Protein AF-A0A353SX74-F1 (afdb_monomer)

Sequence (228 aa):
MNSQPLSVNHPERWKKLILVLIVLNTLLGAIVAYLQTDASIRSSQANIDSQYYSILASGELIRQSIQGTYDIASYGEVLKNTQESMVFLYTALDEESKGNSAGAELASLQSAIQQARADQAKVLSLFYSDPRYAPKSEDQVPDIQAYFDNQTAIVNSLVSKQNVASDDYHLWSKKSDAYVAILTILAVAFFLLGLGQSLTTKVRLLFAVFGLITMAIGGFWCFLTFIS

pLDDT: mean 93.47, std 9.41, range [50.47, 98.62]

Foldseek 3Di:
DDDDDDPPDPLVVLLVLLVVLLVVLVVLLVVLVVLLVVLVVQLVVLVVQLVVLVVVLVVLVVVCVVVVVVQVVLVVLLVVLQVQLVVLQVQLVVCVVVVNNVRNVVSNVSSVVSNVSSVVSLCVHCCCPPPQFRDPDPPDGTNVVSVVVVSVVVSVVSVVSSVVSVVSSVLSVVLSVLSVVLSVLSVQLSVLSVVLNVDDPVSSVVSPVVSVVSSVVSSVSNVVSVVD

Solvent-accessible surface area (backbone atoms only — not comparable to full-atom values): 11328 Å² total; per-residue (Å²): 142,84,86,77,82,81,77,81,77,64,70,67,60,56,54,52,49,45,52,52,51,48,54,52,50,49,53,50,46,52,52,41,52,51,52,22,51,52,24,41,52,53,14,52,51,22,44,51,50,18,52,51,28,48,50,51,28,50,52,47,52,51,51,49,51,56,50,48,52,52,44,50,50,34,45,48,48,23,53,49,25,44,50,52,14,51,52,25,41,54,48,12,55,52,29,45,74,72,69,38,59,71,58,15,51,54,25,40,52,51,12,52,53,25,40,54,51,15,56,56,31,36,70,74,10,53,51,58,61,36,83,87,20,24,44,93,47,93,93,48,69,52,41,61,64,58,51,52,52,55,57,48,50,57,43,51,54,28,50,52,52,18,49,54,23,44,51,48,16,53,55,24,41,52,46,18,56,51,32,54,53,33,47,52,39,41,49,51,16,49,51,32,34,54,52,22,70,78,47,57,78,76,60,16,51,54,28,38,51,52,15,49,50,39,37,49,52,29,51,52,50,51,54,51,59,71,74,107

Structure (mmCIF, N/CA/C/O backbone):
data_AF-A0A353SX74-F1
#
_entry.id   AF-A0A353SX74-F1
#
loop_
_atom_site.group_PDB
_atom_site.id
_atom_site.type_symbol
_atom_site.label_atom_id
_atom_site.label_alt_id
_atom_site.label_comp_id
_atom_site.label_asym_id
_atom_site.label_entity_id
_atom_site.label_seq_id
_atom_site.pdbx_PDB_ins_code
_atom_site.Cartn_x
_atom_site.Cartn_y
_atom_site.Cartn_z
_atom_site.occupancy
_atom_site.B_iso_or_equiv
_atom_site.auth_seq_id
_atom_site.auth_comp_id
_atom_site.auth_asym_id
_atom_site.auth_atom_id
_atom_site.pdbx_PDB_model_num
ATOM 1 N N . MET A 1 1 ? 53.025 3.729 -71.928 1.00 51.75 1 MET A N 1
ATOM 2 C CA . MET A 1 1 ? 52.710 2.698 -70.916 1.00 51.75 1 MET A CA 1
ATOM 3 C C . MET A 1 1 ? 52.903 3.310 -69.538 1.00 51.75 1 MET A C 1
ATOM 5 O O . MET A 1 1 ? 54.036 3.589 -69.184 1.00 51.75 1 MET A O 1
ATOM 9 N N . ASN A 1 2 ? 51.809 3.618 -68.838 1.00 50.47 2 ASN A N 1
ATOM 10 C CA . ASN A 1 2 ? 51.722 3.661 -67.371 1.00 50.47 2 ASN A CA 1
ATOM 11 C C . ASN A 1 2 ? 50.267 3.956 -66.987 1.00 50.47 2 ASN A C 1
ATOM 13 O O . ASN A 1 2 ? 49.876 5.085 -66.710 1.00 50.47 2 ASN A O 1
ATOM 17 N N . SER A 1 3 ? 49.442 2.916 -67.046 1.00 56.09 3 SER A N 1
ATOM 18 C CA . SER A 1 3 ? 48.099 2.903 -66.478 1.00 56.09 3 SER A CA 1
ATOM 19 C C . SER A 1 3 ? 48.213 2.587 -64.986 1.00 56.09 3 SER A C 1
ATOM 21 O O . SER A 1 3 ? 48.339 1.422 -64.610 1.00 56.09 3 SER A O 1
ATOM 23 N N . GLN A 1 4 ? 48.206 3.614 -64.133 1.00 61.06 4 GLN A N 1
ATOM 24 C CA . GLN A 1 4 ? 47.977 3.410 -62.702 1.00 61.06 4 GLN A CA 1
ATOM 25 C C . GLN A 1 4 ? 46.486 3.117 -62.463 1.00 61.06 4 GLN A C 1
ATOM 27 O O . GLN A 1 4 ? 45.638 3.820 -63.020 1.00 61.06 4 GLN A O 1
ATOM 32 N N . PRO A 1 5 ? 46.138 2.099 -61.658 1.00 56.94 5 PRO A N 1
ATOM 33 C CA . PRO A 1 5 ? 44.750 1.794 -61.353 1.00 56.94 5 PRO A CA 1
ATOM 34 C C . PRO A 1 5 ? 44.174 2.863 -60.420 1.00 56.94 5 PRO A C 1
ATOM 36 O O . PRO A 1 5 ? 44.701 3.120 -59.337 1.00 56.94 5 PRO A O 1
ATOM 39 N N . LEU A 1 6 ? 43.065 3.470 -60.843 1.00 52.50 6 LEU A N 1
ATOM 40 C CA . LEU A 1 6 ? 42.219 4.316 -60.008 1.00 52.50 6 LEU A CA 1
ATOM 41 C C . LEU A 1 6 ? 41.711 3.474 -58.833 1.00 52.50 6 LEU A C 1
ATOM 43 O O . LEU A 1 6 ? 40.808 2.652 -58.990 1.00 52.50 6 LEU A O 1
ATOM 47 N N . SER A 1 7 ? 42.294 3.660 -57.650 1.00 55.72 7 SER A N 1
ATOM 48 C CA . SER A 1 7 ? 41.715 3.131 -56.423 1.00 55.72 7 SER A CA 1
ATOM 49 C C . SER A 1 7 ? 40.378 3.837 -56.206 1.00 55.72 7 SER A C 1
ATOM 51 O O . SER A 1 7 ? 40.303 5.031 -55.911 1.00 55.72 7 SER A O 1
ATOM 53 N N . VAL A 1 8 ? 39.292 3.099 -56.433 1.00 54.97 8 VAL A N 1
ATOM 54 C CA . VAL A 1 8 ? 37.926 3.567 -56.212 1.00 54.97 8 VAL A CA 1
ATOM 55 C C . VAL A 1 8 ? 37.768 3.815 -54.718 1.00 54.97 8 VAL A C 1
ATOM 57 O O . VAL A 1 8 ? 37.515 2.916 -53.921 1.00 54.97 8 VAL A O 1
ATOM 60 N N . ASN A 1 9 ? 37.987 5.062 -54.326 1.00 54.12 9 ASN A N 1
ATOM 61 C CA . ASN A 1 9 ? 37.782 5.527 -52.971 1.00 54.12 9 ASN A CA 1
ATOM 62 C C . ASN A 1 9 ? 36.296 5.312 -52.614 1.00 54.12 9 ASN A C 1
ATOM 64 O O . ASN A 1 9 ? 35.405 5.735 -53.350 1.00 54.12 9 ASN A O 1
ATOM 68 N N . HIS A 1 10 ? 36.016 4.680 -51.466 1.00 57.69 10 HIS A N 1
ATOM 69 C CA . HIS A 1 10 ? 34.662 4.427 -50.940 1.00 57.69 10 HIS A CA 1
ATOM 70 C C . HIS A 1 10 ? 34.153 5.445 -49.873 1.00 57.69 10 HIS A C 1
ATOM 72 O O . HIS A 1 10 ? 33.383 5.044 -48.994 1.00 57.69 10 HIS A O 1
ATOM 78 N N . PRO A 1 11 ? 34.518 6.749 -49.860 1.00 61.56 11 PRO A N 1
ATOM 79 C CA . PRO A 1 11 ? 34.138 7.666 -48.780 1.00 61.56 11 PRO A CA 1
ATOM 80 C C . PRO A 1 11 ? 32.626 7.952 -48.731 1.00 61.56 11 PRO A C 1
ATOM 82 O O . PRO A 1 11 ? 32.108 8.294 -47.669 1.00 61.56 11 PRO A O 1
ATOM 85 N N . GLU A 1 12 ? 31.917 7.760 -49.846 1.00 73.88 12 GLU A N 1
ATOM 86 C CA . GLU A 1 12 ? 30.456 7.877 -49.981 1.00 73.88 12 GLU A CA 1
ATOM 87 C C . GLU A 1 12 ? 29.690 6.840 -49.140 1.00 73.88 12 GLU A C 1
ATOM 89 O O . GLU A 1 12 ? 28.681 7.160 -48.511 1.00 73.88 12 GLU A O 1
ATOM 94 N N . ARG A 1 13 ? 30.176 5.589 -49.090 1.00 79.00 13 ARG A N 1
ATOM 95 C CA . ARG A 1 13 ? 29.483 4.481 -48.404 1.00 79.00 13 ARG A CA 1
ATOM 96 C C . ARG A 1 13 ? 29.437 4.695 -46.891 1.00 79.00 13 ARG A C 1
ATOM 98 O O . ARG A 1 13 ? 28.406 4.465 -46.269 1.00 79.00 13 ARG A O 1
ATOM 105 N N . TRP A 1 14 ? 30.523 5.210 -46.317 1.00 79.12 14 TRP A N 1
ATOM 106 C CA . TRP A 1 14 ? 30.622 5.488 -44.882 1.00 79.12 14 TRP A CA 1
ATOM 107 C C . TRP A 1 14 ? 29.726 6.642 -44.433 1.00 79.12 14 TRP A C 1
ATOM 109 O O . TRP A 1 14 ? 29.126 6.564 -43.365 1.00 79.12 14 TRP A O 1
ATOM 119 N N . LYS A 1 15 ? 29.577 7.689 -45.255 1.00 82.31 15 LYS A N 1
ATOM 120 C CA . LYS A 1 15 ? 28.635 8.782 -44.963 1.00 82.31 15 LYS A CA 1
ATOM 121 C C . LYS A 1 15 ? 27.190 8.286 -44.945 1.00 82.31 15 LYS A C 1
ATOM 123 O O . LYS A 1 15 ? 26.449 8.622 -44.024 1.00 82.31 15 LYS A O 1
ATOM 128 N N . LYS A 1 16 ? 26.818 7.453 -45.928 1.00 87.75 16 LYS A N 1
ATOM 129 C CA . LYS A 1 16 ? 25.492 6.818 -46.004 1.00 87.75 16 LYS A CA 1
ATOM 130 C C . LYS A 1 16 ? 25.229 5.918 -44.797 1.00 87.75 16 LYS A C 1
ATOM 132 O O . LYS A 1 16 ? 24.162 6.018 -44.207 1.00 87.75 16 LYS A O 1
ATOM 137 N N . LEU A 1 17 ? 26.208 5.106 -44.388 1.00 88.56 17 LEU A N 1
ATOM 138 C CA . LEU A 1 17 ? 26.089 4.254 -43.201 1.00 88.56 17 LEU A CA 1
ATOM 139 C C . LEU A 1 17 ? 25.820 5.074 -41.933 1.00 88.56 17 LEU A C 1
ATOM 141 O O . LEU A 1 17 ? 24.872 4.781 -41.216 1.00 88.56 17 LEU A O 1
ATOM 145 N N . ILE A 1 18 ? 26.618 6.113 -41.667 1.00 90.94 18 ILE A N 1
ATOM 146 C CA . ILE A 1 18 ? 26.437 6.952 -40.471 1.00 90.94 18 ILE A CA 1
ATOM 147 C C . ILE A 1 18 ? 25.073 7.648 -40.499 1.00 90.94 18 ILE A C 1
ATOM 149 O O . ILE A 1 18 ? 24.421 7.742 -39.467 1.00 90.94 18 ILE A O 1
ATOM 153 N N . LEU A 1 19 ? 24.609 8.092 -41.671 1.00 92.94 19 LEU A N 1
ATOM 154 C CA . LEU A 1 19 ? 23.278 8.683 -41.815 1.00 92.94 19 LEU A CA 1
ATOM 155 C C . LEU A 1 19 ? 22.170 7.681 -41.456 1.00 92.94 19 LEU A C 1
ATOM 157 O O . LEU A 1 19 ? 21.261 8.029 -40.709 1.00 92.94 19 LEU A O 1
ATOM 161 N N . VAL A 1 20 ? 22.274 6.433 -41.920 1.00 94.44 20 VAL A N 1
ATOM 162 C CA . VAL A 1 20 ? 21.340 5.360 -41.537 1.00 94.44 20 VAL A CA 1
ATOM 163 C C . VAL A 1 20 ? 21.383 5.105 -40.028 1.00 94.44 20 VAL A C 1
ATOM 165 O O . VAL A 1 20 ? 20.330 5.006 -39.406 1.00 94.44 20 VAL A O 1
ATOM 168 N N . LEU A 1 21 ? 22.574 5.056 -39.422 1.00 94.31 21 LEU A N 1
ATOM 169 C CA . LEU A 1 21 ? 22.722 4.871 -37.973 1.00 94.31 21 LEU A CA 1
ATOM 170 C C . LEU A 1 21 ? 22.092 6.011 -37.171 1.00 94.31 21 LEU A C 1
ATOM 172 O O . LEU A 1 21 ? 21.447 5.748 -36.164 1.00 94.31 21 LEU A O 1
ATOM 176 N N . ILE A 1 22 ? 22.223 7.260 -37.627 1.00 96.06 22 ILE A N 1
ATOM 177 C CA . ILE A 1 22 ? 21.560 8.409 -36.998 1.00 96.06 22 ILE A CA 1
ATOM 178 C C . ILE A 1 22 ? 20.041 8.222 -37.047 1.00 96.06 22 ILE A C 1
ATOM 180 O O . ILE A 1 22 ? 19.397 8.322 -36.012 1.00 96.06 22 ILE A O 1
ATOM 184 N N . VAL A 1 23 ? 19.468 7.895 -38.211 1.00 97.44 23 VAL A N 1
ATOM 185 C CA . VAL A 1 23 ? 18.015 7.676 -38.345 1.00 97.44 23 VAL A CA 1
ATOM 186 C C . VAL A 1 23 ? 17.529 6.549 -37.428 1.00 97.44 23 VAL A C 1
ATOM 188 O O . VAL A 1 23 ? 16.517 6.710 -36.746 1.00 97.44 23 VAL A O 1
ATOM 191 N N . LEU A 1 24 ? 18.260 5.433 -37.364 1.00 97.06 24 LEU A N 1
ATOM 192 C CA . LEU A 1 24 ? 17.939 4.324 -36.462 1.00 97.06 24 LEU A CA 1
ATOM 193 C C . LEU A 1 24 ? 18.018 4.740 -34.989 1.00 97.06 24 LEU A C 1
ATOM 195 O O . LEU A 1 24 ? 17.117 4.413 -34.220 1.00 97.06 24 LEU A O 1
ATOM 199 N N . ASN A 1 25 ? 19.045 5.499 -34.604 1.00 97.06 25 ASN A N 1
ATOM 200 C CA . ASN A 1 25 ? 19.187 6.011 -33.244 1.00 97.06 25 ASN A CA 1
ATOM 201 C C . ASN A 1 25 ? 18.053 6.989 -32.883 1.00 97.06 25 ASN A C 1
ATOM 203 O O . ASN A 1 25 ? 17.580 6.973 -31.751 1.00 97.06 25 ASN A O 1
ATOM 207 N N . THR A 1 26 ? 17.556 7.783 -33.841 1.00 98.00 26 THR A N 1
ATOM 208 C CA . THR A 1 26 ? 16.372 8.644 -33.654 1.00 98.00 26 THR A CA 1
ATOM 209 C C . THR A 1 26 ? 15.117 7.841 -33.398 1.00 98.00 26 THR A C 1
ATOM 211 O O . THR A 1 26 ? 14.383 8.147 -32.461 1.00 98.00 26 THR A O 1
ATOM 214 N N . LEU A 1 27 ? 14.876 6.806 -34.201 1.00 98.12 27 LEU A N 1
ATOM 215 C CA . LEU A 1 27 ? 13.726 5.927 -34.011 1.00 98.12 27 LEU A CA 1
ATOM 216 C C . LEU A 1 27 ? 13.793 5.228 -32.653 1.00 98.12 27 LEU A C 1
ATOM 218 O O . LEU A 1 27 ? 12.807 5.221 -31.921 1.00 98.12 27 LEU A O 1
ATOM 222 N N . LEU A 1 28 ? 14.964 4.706 -32.284 1.00 97.31 28 LEU A N 1
ATOM 223 C CA . LEU A 1 28 ? 15.169 4.074 -30.986 1.00 97.31 28 LEU A CA 1
ATOM 224 C C . LEU A 1 28 ? 14.949 5.067 -29.837 1.00 97.31 28 LEU A C 1
ATOM 226 O O . LEU A 1 28 ? 14.228 4.754 -28.896 1.00 97.31 28 LEU A O 1
ATOM 230 N N . GLY A 1 29 ? 15.502 6.278 -29.937 1.00 98.31 29 GLY A N 1
ATOM 231 C CA . GLY A 1 29 ? 15.298 7.340 -28.952 1.00 98.31 29 GLY A CA 1
ATOM 232 C C . GLY A 1 29 ? 13.824 7.712 -28.782 1.00 98.31 29 GLY A C 1
ATOM 233 O O . GLY A 1 29 ? 13.360 7.845 -27.654 1.00 98.31 29 GLY A O 1
ATOM 234 N N . ALA A 1 30 ? 13.066 7.806 -29.877 1.00 98.62 30 ALA A N 1
ATOM 235 C CA . ALA A 1 30 ? 11.627 8.062 -29.827 1.00 98.62 30 ALA A CA 1
ATOM 236 C C . ALA A 1 30 ? 10.854 6.924 -29.135 1.00 98.62 30 ALA A C 1
ATOM 238 O O . ALA A 1 30 ? 9.981 7.191 -28.311 1.00 98.62 30 ALA A O 1
ATOM 239 N N . ILE A 1 31 ? 11.206 5.664 -29.418 1.00 98.31 31 ILE A N 1
ATOM 240 C CA . ILE A 1 31 ? 10.617 4.494 -28.750 1.00 98.31 31 ILE A CA 1
ATOM 241 C C . ILE A 1 31 ? 10.912 4.531 -27.246 1.00 98.31 31 ILE A C 1
ATOM 243 O O . ILE A 1 31 ? 9.998 4.380 -26.439 1.00 98.31 31 ILE A O 1
ATOM 247 N N . VAL A 1 32 ? 12.166 4.774 -26.853 1.00 98.50 32 VAL A N 1
ATOM 248 C CA . VAL A 1 32 ? 12.548 4.833 -25.433 1.00 98.50 32 VAL A CA 1
ATOM 249 C C . VAL A 1 32 ? 11.853 5.996 -24.723 1.00 98.50 32 VAL A C 1
ATOM 251 O O . VAL A 1 32 ? 11.386 5.822 -23.603 1.00 98.50 32 VAL A O 1
ATOM 254 N N . ALA A 1 33 ? 11.724 7.160 -25.365 1.00 98.62 33 ALA A N 1
ATOM 255 C CA . ALA A 1 33 ? 11.014 8.307 -24.797 1.00 98.62 33 ALA A CA 1
ATOM 256 C C . ALA A 1 33 ? 9.522 8.018 -24.574 1.00 98.62 33 ALA A C 1
ATOM 258 O O . ALA A 1 33 ? 8.966 8.387 -23.537 1.00 98.62 33 ALA A O 1
ATOM 259 N N . TYR A 1 34 ? 8.883 7.310 -25.509 1.00 98.50 34 TYR A N 1
ATOM 260 C CA . TYR A 1 34 ? 7.511 6.840 -25.333 1.00 98.50 34 TYR A CA 1
ATOM 261 C C . TYR A 1 34 ? 7.391 5.881 -24.139 1.00 98.50 34 TYR A C 1
ATOM 263 O O . TYR A 1 34 ? 6.546 6.094 -23.272 1.00 98.50 34 TYR A O 1
ATOM 271 N N . LEU A 1 35 ? 8.271 4.876 -24.046 1.00 98.44 35 LEU A N 1
ATOM 272 C CA . LEU A 1 35 ? 8.282 3.921 -22.929 1.00 98.44 35 LEU A CA 1
ATOM 273 C C . LEU A 1 35 ? 8.562 4.598 -21.579 1.00 98.44 35 LEU A C 1
ATOM 275 O O . LEU A 1 35 ? 7.953 4.239 -20.573 1.00 98.44 35 LEU A O 1
ATOM 279 N N . GLN A 1 36 ? 9.450 5.595 -21.556 1.00 98.44 36 GLN A N 1
ATOM 280 C CA . GLN A 1 36 ? 9.725 6.413 -20.376 1.00 98.44 36 GLN A CA 1
ATOM 281 C C . GLN A 1 36 ? 8.476 7.168 -19.923 1.00 98.44 36 GLN A C 1
ATOM 283 O O . GLN A 1 36 ? 8.149 7.151 -18.738 1.00 98.44 36 GLN A O 1
ATOM 288 N N . THR A 1 37 ? 7.765 7.788 -20.865 1.00 98.56 37 THR A N 1
ATOM 289 C CA . THR A 1 37 ? 6.539 8.541 -20.581 1.00 98.56 37 THR A CA 1
ATOM 290 C C . THR A 1 37 ? 5.436 7.620 -20.061 1.00 98.56 37 THR A C 1
ATOM 292 O O . THR A 1 37 ? 4.820 7.931 -19.046 1.00 98.56 37 THR A O 1
ATOM 295 N N . ASP A 1 38 ? 5.216 6.464 -20.695 1.00 98.38 38 ASP A N 1
ATOM 296 C CA . ASP A 1 38 ? 4.226 5.477 -20.236 1.00 98.38 38 ASP A CA 1
ATOM 297 C C . ASP A 1 38 ? 4.548 4.972 -18.819 1.00 98.38 38 ASP A C 1
ATOM 299 O O . ASP A 1 38 ? 3.690 5.011 -17.935 1.00 98.38 38 ASP A O 1
ATOM 303 N N . ALA A 1 39 ? 5.804 4.588 -18.562 1.00 98.25 39 ALA A N 1
ATOM 304 C CA . ALA A 1 39 ? 6.242 4.162 -17.234 1.00 98.25 39 ALA A CA 1
ATOM 305 C C . ALA A 1 39 ? 6.077 5.275 -16.184 1.00 98.25 39 ALA A C 1
ATOM 307 O O . ALA A 1 39 ? 5.643 5.011 -15.064 1.00 98.25 39 ALA A O 1
ATOM 308 N N . SER A 1 40 ? 6.373 6.525 -16.544 1.00 98.38 40 SER A N 1
ATOM 309 C CA . SER A 1 40 ? 6.203 7.678 -15.659 1.00 98.38 40 SER A CA 1
ATOM 310 C C . SER A 1 40 ? 4.731 7.938 -15.321 1.00 98.38 40 SER A C 1
ATOM 312 O O . SER A 1 40 ? 4.408 8.152 -14.153 1.00 98.38 40 SER A O 1
ATOM 314 N N . ILE A 1 41 ? 3.824 7.840 -16.300 1.00 98.50 41 ILE A N 1
ATOM 315 C CA . ILE A 1 41 ? 2.375 7.982 -16.080 1.00 98.50 41 ILE A CA 1
ATOM 316 C C . ILE A 1 41 ? 1.866 6.888 -15.138 1.00 98.50 41 ILE A C 1
ATOM 318 O O . ILE A 1 41 ? 1.166 7.189 -14.172 1.00 98.50 41 ILE A O 1
ATOM 322 N N . ARG A 1 42 ? 2.247 5.627 -15.375 1.00 98.38 42 ARG A N 1
ATOM 323 C CA . ARG A 1 42 ? 1.848 4.497 -14.519 1.00 98.38 42 ARG A CA 1
ATOM 324 C C . ARG A 1 42 ? 2.375 4.641 -13.093 1.00 98.38 42 ARG A C 1
ATOM 326 O O . ARG A 1 42 ? 1.620 4.443 -12.148 1.00 98.38 42 ARG A O 1
ATOM 333 N N . SER A 1 43 ? 3.637 5.044 -12.946 1.00 98.25 43 SER A N 1
ATOM 334 C CA . SER A 1 43 ? 4.244 5.362 -11.650 1.00 98.25 43 SER A CA 1
ATOM 335 C C . SER A 1 43 ? 3.470 6.471 -10.930 1.00 98.25 43 SER A C 1
ATOM 337 O O . SER A 1 43 ? 3.099 6.327 -9.767 1.00 98.25 43 SER A O 1
ATOM 339 N N . SER A 1 44 ? 3.146 7.557 -11.637 1.00 98.25 44 SER A N 1
ATOM 340 C CA . SER A 1 44 ? 2.395 8.677 -11.069 1.00 98.25 44 SER A CA 1
ATOM 341 C C . SER A 1 44 ? 0.995 8.264 -10.610 1.00 98.25 44 SER A C 1
ATOM 343 O O . SER A 1 44 ? 0.602 8.639 -9.506 1.00 98.25 44 SER A O 1
ATOM 345 N N . GLN A 1 45 ? 0.279 7.460 -11.400 1.00 98.38 45 GLN A N 1
ATOM 346 C CA . GLN A 1 45 ? -1.034 6.938 -11.022 1.00 98.38 45 GLN A CA 1
ATOM 347 C C . GLN A 1 45 ? -0.950 6.049 -9.774 1.00 98.38 45 GLN A C 1
ATOM 349 O O . GLN A 1 45 ? -1.675 6.284 -8.813 1.00 98.38 45 GLN A O 1
ATOM 354 N N . ALA A 1 46 ? -0.018 5.093 -9.745 1.00 97.81 46 ALA A N 1
ATOM 355 C CA . ALA A 1 46 ? 0.174 4.207 -8.599 1.00 97.81 46 ALA A CA 1
ATOM 356 C C . ALA A 1 46 ? 0.559 4.981 -7.321 1.00 97.81 46 ALA A C 1
ATOM 358 O O . ALA A 1 46 ? 0.096 4.667 -6.225 1.00 97.81 46 ALA A O 1
ATOM 359 N N . ASN A 1 47 ? 1.344 6.055 -7.452 1.00 98.12 47 ASN A N 1
ATOM 360 C CA . ASN A 1 47 ? 1.665 6.947 -6.337 1.00 98.12 47 ASN A CA 1
ATOM 361 C C . ASN A 1 47 ? 0.428 7.702 -5.815 1.00 98.12 47 ASN A C 1
ATOM 363 O O . ASN A 1 47 ? 0.256 7.838 -4.603 1.00 98.12 47 ASN A O 1
ATOM 367 N N . ILE A 1 48 ? -0.443 8.181 -6.711 1.00 98.31 48 ILE A N 1
ATOM 368 C CA . ILE A 1 48 ? -1.719 8.805 -6.328 1.00 98.31 48 ILE A CA 1
ATOM 369 C C . ILE A 1 48 ? -2.599 7.790 -5.594 1.00 98.31 48 ILE A C 1
ATOM 371 O O . ILE A 1 48 ? -3.131 8.113 -4.534 1.00 98.31 48 ILE A O 1
ATOM 375 N N . ASP A 1 49 ? -2.707 6.565 -6.107 1.00 98.19 49 ASP A N 1
ATOM 376 C CA . ASP A 1 49 ? -3.515 5.506 -5.497 1.00 98.19 49 ASP A CA 1
ATOM 377 C C . ASP A 1 49 ? -2.972 5.110 -4.112 1.00 98.19 49 ASP A C 1
ATOM 379 O O . ASP A 1 49 ? -3.737 4.986 -3.153 1.00 98.19 49 ASP A O 1
ATOM 383 N N . SER A 1 50 ? -1.648 5.001 -3.960 1.00 97.75 50 SER A N 1
ATOM 384 C CA . SER A 1 50 ? -0.994 4.752 -2.667 1.00 97.75 50 SER A CA 1
ATOM 385 C C . SER A 1 50 ? -1.308 5.855 -1.651 1.00 97.75 50 SER A C 1
ATOM 387 O O . SER A 1 50 ? -1.743 5.575 -0.529 1.00 97.75 50 SER A O 1
ATOM 389 N N . GLN A 1 51 ? -1.180 7.122 -2.051 1.00 97.88 51 GLN A N 1
ATOM 390 C CA . GLN A 1 51 ? -1.530 8.257 -1.193 1.00 97.88 51 GLN A CA 1
ATOM 391 C C . GLN A 1 51 ? -3.022 8.280 -0.851 1.00 97.88 51 GLN A C 1
ATOM 393 O O . GLN A 1 51 ? -3.384 8.514 0.302 1.00 97.88 51 GLN A O 1
ATOM 398 N N . TYR A 1 52 ? -3.888 7.987 -1.821 1.00 98.19 52 TYR A N 1
ATOM 399 C CA . TYR A 1 52 ? -5.328 7.888 -1.616 1.00 98.19 52 TYR A CA 1
ATOM 400 C C . TYR A 1 52 ? -5.673 6.835 -0.556 1.00 98.19 52 TYR A C 1
ATOM 402 O O . TYR A 1 52 ? -6.374 7.142 0.412 1.00 98.19 52 TYR A O 1
ATOM 410 N N . TYR A 1 53 ? -5.132 5.619 -0.672 1.00 98.00 53 TYR A N 1
ATOM 411 C CA . TYR A 1 53 ? -5.360 4.567 0.320 1.00 98.00 53 TYR A CA 1
ATOM 412 C C . TYR A 1 53 ? -4.746 4.895 1.682 1.00 98.00 53 TYR A C 1
ATOM 414 O O . TYR A 1 53 ? -5.368 4.601 2.701 1.00 98.00 53 TYR A O 1
ATOM 422 N N . SER A 1 54 ? -3.594 5.569 1.726 1.00 97.50 54 SER A N 1
ATOM 423 C CA . SER A 1 54 ? -2.992 6.048 2.976 1.00 97.50 54 SER A CA 1
ATOM 424 C C . SER A 1 54 ? -3.889 7.049 3.708 1.00 97.50 54 SER A C 1
ATOM 426 O O . SER A 1 54 ? -4.006 7.001 4.936 1.00 97.50 54 SER A O 1
ATOM 428 N N . ILE A 1 55 ? -4.524 7.964 2.969 1.00 97.81 55 ILE A N 1
ATOM 429 C CA . ILE A 1 55 ? -5.459 8.949 3.523 1.00 97.81 55 ILE A CA 1
ATOM 430 C C . ILE A 1 55 ? -6.713 8.243 4.035 1.00 97.81 55 ILE A C 1
ATOM 432 O O . ILE A 1 55 ? -7.146 8.519 5.152 1.00 97.81 55 ILE A O 1
ATOM 436 N N . LEU A 1 56 ? -7.269 7.300 3.266 1.00 97.50 56 LEU A N 1
ATOM 437 C CA . LEU A 1 56 ? -8.414 6.506 3.711 1.00 97.50 56 LEU A CA 1
ATOM 438 C C . LEU A 1 56 ? -8.095 5.689 4.965 1.00 97.50 56 LEU A C 1
ATOM 440 O O . LEU A 1 56 ? -8.888 5.700 5.900 1.00 97.50 56 LEU A O 1
ATOM 444 N N . ALA A 1 57 ? -6.941 5.017 5.012 1.00 97.12 57 ALA A N 1
ATOM 445 C CA . ALA A 1 57 ? -6.514 4.242 6.176 1.00 97.12 57 ALA A CA 1
ATOM 446 C C . ALA A 1 57 ? -6.365 5.138 7.412 1.00 97.12 57 ALA A C 1
ATOM 448 O O . ALA A 1 57 ? -6.822 4.784 8.495 1.00 97.12 57 ALA A O 1
ATOM 449 N N . SER A 1 58 ? -5.784 6.328 7.241 1.00 96.75 58 SER A N 1
ATOM 450 C CA . SER A 1 58 ? -5.617 7.306 8.323 1.00 96.75 58 SER A CA 1
ATOM 451 C C . SER A 1 58 ? -6.958 7.865 8.808 1.00 96.75 58 SER A C 1
ATOM 453 O O . SER A 1 58 ? -7.190 7.965 10.012 1.00 96.75 58 SER A O 1
ATOM 455 N N . GLY A 1 59 ? -7.862 8.203 7.884 1.00 96.88 59 GLY A N 1
ATOM 456 C CA . GLY A 1 59 ? -9.217 8.650 8.205 1.00 96.88 59 GLY A CA 1
ATOM 457 C C . GLY A 1 59 ? -10.016 7.573 8.934 1.00 96.88 59 GLY A C 1
ATOM 458 O O . GLY A 1 59 ? -10.690 7.863 9.921 1.00 96.88 59 GLY A O 1
ATOM 459 N N . GLU A 1 60 ? -9.877 6.323 8.498 1.00 95.81 60 GLU A N 1
ATOM 460 C CA . GLU A 1 60 ? -10.488 5.174 9.149 1.00 95.81 60 GLU A CA 1
ATOM 461 C C . GLU A 1 60 ? -9.919 4.970 10.557 1.00 95.81 60 GLU A C 1
ATOM 463 O O . GLU A 1 60 ? -10.692 4.887 11.501 1.00 95.81 60 GLU A O 1
ATOM 468 N N . LEU A 1 61 ? -8.598 5.012 10.751 1.00 95.69 61 LEU A N 1
ATOM 469 C CA . LEU A 1 61 ? -7.983 4.933 12.083 1.00 95.69 61 LEU A CA 1
ATOM 470 C C . LEU A 1 61 ? -8.500 6.016 13.044 1.00 95.69 61 LEU A C 1
A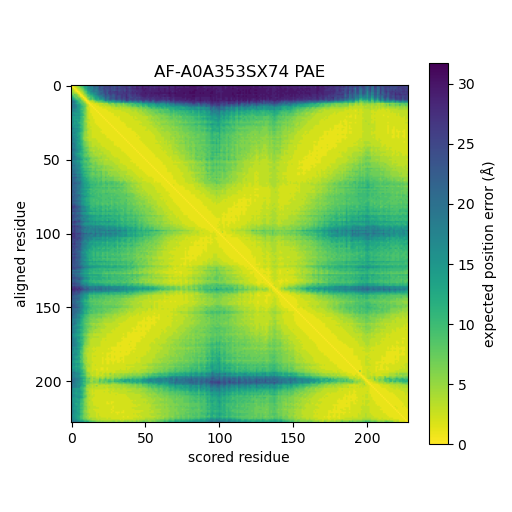TOM 472 O O . LEU A 1 61 ? -8.787 5.727 14.206 1.00 95.69 61 LEU A O 1
ATOM 476 N N . ILE A 1 62 ? -8.665 7.257 12.573 1.00 96.50 62 ILE A N 1
ATOM 477 C CA . ILE A 1 62 ? -9.244 8.344 13.380 1.00 96.50 62 ILE A CA 1
ATOM 478 C C . ILE A 1 62 ? -10.706 8.040 13.719 1.00 96.50 62 ILE A C 1
ATOM 480 O O . ILE A 1 62 ? -11.110 8.1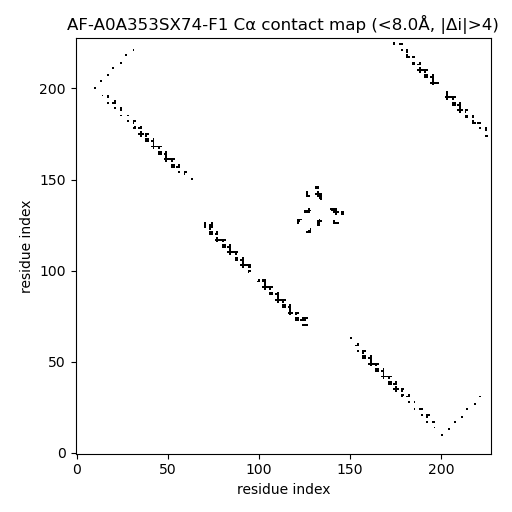64 14.877 1.00 96.50 62 ILE A O 1
ATOM 484 N N . ARG A 1 63 ? -11.497 7.613 12.728 1.00 95.12 63 ARG A N 1
ATOM 485 C CA . ARG A 1 63 ? -12.903 7.234 12.914 1.00 95.12 63 ARG A CA 1
ATOM 486 C C . ARG A 1 63 ? -13.038 6.118 13.951 1.00 95.12 63 ARG A C 1
ATOM 488 O O . ARG A 1 63 ? -13.852 6.235 14.864 1.00 95.12 63 ARG A O 1
ATOM 495 N N . GLN A 1 64 ? -12.216 5.078 13.839 1.00 95.06 64 GLN A N 1
ATOM 496 C CA . GLN A 1 64 ? -12.166 3.945 14.760 1.00 95.06 64 GLN A CA 1
ATOM 497 C C . GLN A 1 64 ? -11.709 4.349 16.158 1.00 95.06 64 GLN A C 1
ATOM 499 O O . GLN A 1 64 ? -12.239 3.833 17.133 1.00 95.06 64 GLN A O 1
ATOM 504 N N . SER A 1 65 ? -10.774 5.291 16.275 1.00 93.94 65 SER A N 1
ATOM 505 C CA . SER A 1 65 ? -10.330 5.817 17.568 1.00 93.94 65 SER A CA 1
ATOM 506 C C . SER A 1 65 ? -11.451 6.563 18.299 1.00 93.94 65 SER A C 1
ATOM 508 O O . SER A 1 65 ? -11.725 6.286 19.469 1.00 93.94 65 SER A O 1
ATOM 510 N N . ILE A 1 66 ? -12.162 7.459 17.601 1.00 94.81 66 ILE A N 1
ATOM 511 C CA . ILE A 1 66 ? -13.293 8.207 18.173 1.00 94.81 66 ILE A CA 1
ATOM 512 C C . ILE A 1 66 ? -14.425 7.248 18.551 1.00 94.81 66 ILE A C 1
ATOM 514 O O . ILE A 1 66 ? -14.902 7.272 19.686 1.00 94.81 66 ILE A O 1
ATOM 518 N N . GLN A 1 67 ? -14.829 6.387 17.613 1.00 93.69 67 GLN A N 1
ATOM 519 C CA . GLN A 1 67 ? -15.904 5.428 17.842 1.00 93.69 67 GLN A CA 1
ATOM 520 C C . GLN A 1 67 ? -15.533 4.432 18.948 1.00 93.69 67 GLN A C 1
ATOM 522 O O . GLN A 1 67 ? -16.298 4.247 19.886 1.00 93.69 67 GLN A O 1
ATOM 527 N N . GLY A 1 68 ? -14.338 3.848 18.894 1.00 94.31 68 GLY A N 1
ATOM 528 C CA . GLY A 1 68 ? -13.863 2.890 19.886 1.00 94.31 68 GLY A CA 1
ATOM 529 C C . GLY A 1 68 ? -13.755 3.485 21.283 1.00 94.31 68 GLY A C 1
ATOM 530 O O . GLY A 1 68 ? -14.108 2.814 22.245 1.00 94.31 68 GLY A O 1
ATOM 531 N N . THR A 1 69 ? -13.351 4.752 21.414 1.00 94.56 69 THR A N 1
ATOM 532 C CA . THR A 1 69 ? -13.353 5.436 22.717 1.00 94.56 69 THR A CA 1
ATOM 533 C C . THR A 1 69 ? -14.768 5.532 23.289 1.00 94.56 69 THR A C 1
ATOM 535 O O . THR A 1 69 ? -14.969 5.236 24.465 1.00 94.56 69 THR A O 1
ATOM 538 N N . TYR A 1 70 ? -15.753 5.907 22.467 1.00 94.38 70 TYR A N 1
ATOM 539 C CA . TYR A 1 70 ? -17.155 5.973 22.885 1.00 94.38 70 TYR A CA 1
ATOM 540 C C . TYR A 1 70 ? -17.714 4.589 23.245 1.00 94.38 70 TYR A C 1
ATOM 542 O O . TYR A 1 70 ? -18.282 4.411 24.325 1.00 94.38 70 TYR A O 1
ATOM 550 N N . ASP A 1 71 ? -17.498 3.597 22.380 1.00 94.69 71 ASP A N 1
ATOM 551 C CA . ASP A 1 71 ? -18.008 2.239 22.557 1.00 94.69 71 ASP A CA 1
ATOM 552 C C . ASP A 1 71 ? -17.428 1.604 23.834 1.00 94.69 71 ASP A C 1
ATOM 554 O O . ASP A 1 71 ? -18.177 1.079 24.661 1.00 94.69 71 ASP A O 1
ATOM 558 N N . ILE A 1 72 ? -16.115 1.730 24.063 1.00 94.81 72 ILE A N 1
ATOM 559 C CA . ILE A 1 72 ? -15.447 1.223 25.273 1.00 94.81 72 ILE A CA 1
ATOM 560 C C . ILE A 1 72 ? -15.880 1.991 26.525 1.00 94.81 72 ILE A C 1
ATOM 562 O O . ILE A 1 72 ? -16.083 1.371 27.567 1.00 94.81 72 ILE A O 1
ATOM 566 N N . ALA A 1 73 ? -16.071 3.312 26.449 1.00 95.12 73 ALA A N 1
ATOM 567 C CA . ALA A 1 73 ? -16.567 4.090 27.583 1.00 95.12 73 ALA A CA 1
ATOM 568 C C . ALA A 1 73 ? -17.987 3.663 27.989 1.00 95.12 73 ALA A C 1
ATOM 570 O O . ALA A 1 73 ? -18.254 3.476 29.175 1.00 95.12 73 ALA A O 1
ATOM 571 N N . SER A 1 74 ? -18.877 3.441 27.014 1.00 94.12 74 SER A N 1
ATOM 572 C CA . SER A 1 74 ? -20.242 2.960 27.276 1.00 94.12 74 SER A CA 1
ATOM 573 C C . SER A 1 74 ? -20.244 1.590 27.964 1.00 94.12 74 SER A C 1
ATOM 575 O O . SER A 1 74 ? -20.979 1.371 28.925 1.00 94.12 74 SER A O 1
ATOM 577 N N . TYR A 1 75 ? -19.368 0.682 27.524 1.00 95.19 75 TYR A N 1
ATOM 578 C CA . TYR A 1 75 ? -19.198 -0.633 28.133 1.00 95.19 75 TYR A CA 1
ATOM 579 C C . TYR A 1 75 ? -18.587 -0.551 29.535 1.00 95.19 75 TYR A C 1
ATOM 581 O O . TYR A 1 75 ? -19.027 -1.245 30.453 1.00 95.19 75 TYR A O 1
ATOM 589 N N . GLY A 1 76 ? -17.612 0.340 29.725 1.00 95.31 76 GLY A N 1
ATOM 590 C CA . GLY A 1 76 ? -17.021 0.627 31.027 1.00 95.31 76 GLY A CA 1
ATOM 591 C C . GLY A 1 76 ? -18.061 1.096 32.045 1.00 95.31 76 GLY A C 1
ATOM 592 O O . GLY A 1 76 ? -18.020 0.661 33.193 1.00 95.31 76 GLY A O 1
ATOM 593 N N . GLU A 1 77 ? -19.037 1.902 31.623 1.00 95.88 77 GLU A N 1
ATOM 594 C CA . GLU A 1 77 ? -20.137 2.352 32.482 1.00 95.88 77 GLU A CA 1
ATOM 595 C C . GLU A 1 77 ? -21.070 1.195 32.887 1.00 95.88 77 GLU A C 1
ATOM 597 O O . GLU A 1 77 ? -21.490 1.120 34.043 1.00 95.88 77 GLU A O 1
ATOM 602 N N . VAL A 1 78 ? -21.338 0.238 31.985 1.00 95.06 78 VAL A N 1
ATOM 603 C CA . VAL A 1 78 ? -22.072 -0.998 32.327 1.00 95.06 78 VAL A CA 1
ATOM 604 C C . VAL A 1 78 ? -21.325 -1.786 33.401 1.00 95.06 78 VAL A C 1
ATOM 606 O O . VAL A 1 78 ? -21.918 -2.166 34.413 1.00 95.06 78 VAL A O 1
ATOM 609 N N . LEU A 1 79 ? -20.025 -2.023 33.196 1.00 95.19 79 LEU A N 1
ATOM 610 C CA . LEU A 1 79 ? -19.201 -2.782 34.136 1.00 95.19 79 LEU A CA 1
ATOM 611 C C . LEU A 1 79 ? -19.118 -2.091 35.496 1.00 95.19 79 LEU A C 1
ATOM 613 O O . LEU A 1 79 ? -19.329 -2.738 36.519 1.00 95.19 79 LEU A O 1
ATOM 617 N N . LYS A 1 80 ? -18.863 -0.782 35.505 1.00 96.88 80 LYS A N 1
ATOM 618 C CA . LYS A 1 80 ? -18.784 0.024 36.722 1.00 96.88 80 LYS A CA 1
ATOM 619 C C . LYS A 1 80 ? -20.084 -0.042 37.522 1.00 96.88 80 LYS A C 1
ATOM 621 O O . LYS A 1 80 ? -20.047 -0.401 38.694 1.00 96.88 80 LYS A O 1
ATOM 626 N N . ASN A 1 81 ? -21.228 0.244 36.899 1.00 96.88 81 ASN A N 1
ATOM 627 C CA . ASN A 1 81 ? -22.519 0.247 37.595 1.00 96.88 81 ASN A CA 1
ATOM 628 C C . ASN A 1 81 ? -22.910 -1.158 38.086 1.00 96.88 81 ASN A C 1
ATOM 630 O O . ASN A 1 81 ? -23.445 -1.303 39.184 1.00 96.88 81 ASN A O 1
ATOM 634 N N . THR A 1 82 ? -22.573 -2.208 37.329 1.00 95.00 82 THR A N 1
ATOM 635 C CA . THR A 1 82 ? -22.780 -3.600 37.766 1.00 95.00 82 THR A CA 1
ATOM 636 C C . THR A 1 82 ? -21.904 -3.942 38.977 1.00 95.00 82 THR A C 1
ATOM 638 O O . THR A 1 82 ? -22.377 -4.547 39.936 1.00 95.00 82 THR A O 1
ATOM 641 N N . GLN A 1 83 ? -20.634 -3.525 38.979 1.00 96.62 83 GLN A N 1
ATOM 642 C CA . GLN A 1 83 ? -19.732 -3.736 40.114 1.00 96.62 83 GLN A CA 1
ATOM 643 C C . GLN A 1 83 ? -20.180 -2.957 41.356 1.00 96.62 83 GLN A C 1
ATOM 645 O O . GLN A 1 83 ? -20.228 -3.529 42.443 1.00 96.62 83 GLN A O 1
ATOM 650 N N . GLU A 1 84 ? -20.556 -1.684 41.207 1.00 97.69 84 GLU A N 1
ATOM 651 C CA . GLU A 1 84 ? -21.094 -0.873 42.306 1.00 97.69 84 GLU A CA 1
ATOM 652 C C . GLU A 1 84 ? -22.380 -1.491 42.878 1.00 97.69 84 GLU A C 1
ATOM 654 O O . GLU A 1 84 ? -22.524 -1.580 44.096 1.00 97.69 84 GLU A O 1
ATOM 659 N N . SER A 1 85 ? -23.278 -1.990 42.019 1.00 97.62 85 SER A N 1
ATOM 660 C CA . SER A 1 85 ? -24.487 -2.716 42.433 1.00 97.62 85 SER A CA 1
ATOM 661 C C . SER A 1 85 ? -24.160 -3.918 43.325 1.00 97.62 85 SER A C 1
ATOM 663 O O . SER A 1 85 ? -24.747 -4.068 44.400 1.00 97.62 85 SER A O 1
ATOM 665 N N . MET A 1 86 ? -23.179 -4.734 42.924 1.00 96.94 86 MET A N 1
ATOM 666 C CA . MET A 1 86 ? -22.733 -5.897 43.695 1.00 96.94 86 MET A CA 1
ATOM 667 C C . MET A 1 86 ? -22.107 -5.502 45.034 1.00 96.94 86 MET A C 1
ATOM 669 O O . MET A 1 86 ? -22.380 -6.142 46.046 1.00 96.94 86 MET A O 1
ATOM 673 N N . VAL A 1 87 ? -21.298 -4.438 45.067 1.00 98.12 87 VAL A N 1
ATOM 674 C CA . VAL A 1 87 ? -20.714 -3.923 46.317 1.00 98.12 87 VAL A CA 1
ATOM 675 C C . VAL A 1 87 ? -21.815 -3.530 47.301 1.00 98.12 87 VAL A C 1
ATOM 677 O O . VAL A 1 87 ? -21.781 -3.973 48.449 1.00 98.12 87 VAL A O 1
ATOM 680 N N . PHE A 1 88 ? -22.821 -2.772 46.856 1.00 98.12 88 PHE A N 1
ATOM 681 C CA . PHE A 1 88 ? -23.944 -2.385 47.712 1.00 98.12 88 PHE A CA 1
ATOM 682 C C . PHE A 1 88 ? -24.789 -3.578 48.162 1.00 98.12 88 PHE A C 1
ATOM 684 O O . PHE A 1 88 ? -25.243 -3.598 49.304 1.00 98.12 88 PHE A O 1
ATOM 691 N N . LEU A 1 89 ? -24.949 -4.599 47.317 1.00 97.56 89 LEU A N 1
ATOM 692 C CA . LEU A 1 89 ? -25.625 -5.836 47.702 1.00 97.56 89 LEU A CA 1
ATOM 693 C C . LEU A 1 89 ? -24.866 -6.569 48.820 1.00 97.56 89 LEU A C 1
ATOM 695 O O . LEU A 1 89 ? -25.469 -6.970 49.812 1.00 97.56 89 LEU A O 1
ATOM 699 N N . TYR A 1 90 ? -23.539 -6.693 48.714 1.00 97.75 90 TYR A N 1
ATOM 700 C CA . TYR A 1 90 ? -22.723 -7.269 49.788 1.00 97.75 90 TYR A CA 1
ATOM 701 C C . TYR A 1 90 ? -22.760 -6.426 51.066 1.00 97.75 90 TYR A C 1
ATOM 703 O O . TYR A 1 90 ? -22.819 -6.985 52.158 1.00 97.75 90 TYR A O 1
ATOM 711 N N . THR A 1 91 ? -22.767 -5.093 50.949 1.00 97.62 91 THR A N 1
ATOM 712 C CA . THR A 1 91 ? -22.950 -4.198 52.102 1.00 97.62 91 THR A CA 1
ATOM 713 C C . THR A 1 91 ? -24.309 -4.406 52.767 1.00 97.62 91 THR A C 1
ATOM 715 O O . THR A 1 91 ? -24.378 -4.442 53.991 1.00 97.62 91 THR A O 1
ATOM 718 N N . ALA A 1 92 ? -25.380 -4.591 51.991 1.00 97.50 92 ALA A N 1
ATOM 719 C CA . ALA A 1 92 ? -26.703 -4.865 52.539 1.00 97.50 92 ALA A CA 1
ATOM 720 C C . ALA A 1 92 ? -26.721 -6.159 53.365 1.00 97.50 92 ALA A C 1
ATOM 722 O O . ALA A 1 92 ? -27.199 -6.153 54.497 1.00 97.50 92 ALA A O 1
ATOM 723 N N . LEU A 1 93 ? -26.132 -7.233 52.828 1.00 97.00 93 LEU A N 1
ATOM 724 C CA . LEU A 1 93 ? -26.011 -8.523 53.514 1.00 97.00 93 LEU A CA 1
ATOM 725 C C . LEU A 1 93 ? -25.177 -8.423 54.804 1.00 97.00 93 LEU A C 1
ATOM 727 O O . LEU A 1 93 ? -25.519 -9.028 55.820 1.00 97.00 93 LEU A O 1
ATOM 731 N N . ASP A 1 94 ? -24.090 -7.650 54.780 1.00 98.00 94 ASP A N 1
ATOM 732 C CA . ASP A 1 94 ? -23.241 -7.419 55.952 1.00 98.00 94 ASP A CA 1
ATOM 733 C C . ASP A 1 94 ? -23.983 -6.634 57.049 1.00 98.00 94 ASP A C 1
ATOM 735 O O . ASP A 1 94 ? -23.975 -7.040 58.212 1.00 98.00 94 ASP A O 1
ATOM 739 N N . GLU A 1 95 ? -24.694 -5.559 56.700 1.00 97.19 95 GLU A N 1
ATOM 740 C CA . GLU A 1 95 ? -25.501 -4.782 57.654 1.00 97.19 95 GLU A CA 1
ATOM 741 C C . GLU A 1 95 ? -26.680 -5.585 58.223 1.00 97.19 95 GLU A C 1
ATOM 743 O O . GLU A 1 95 ? -26.978 -5.486 59.418 1.00 97.19 95 GLU A O 1
ATOM 748 N N . GLU A 1 96 ? -27.305 -6.439 57.409 1.00 97.00 96 GLU A N 1
ATOM 749 C CA . GLU A 1 96 ? -28.340 -7.371 57.861 1.00 97.00 96 GLU A CA 1
ATOM 750 C C . GLU A 1 96 ? -27.776 -8.366 58.885 1.00 97.00 96 GLU A C 1
ATOM 752 O O . GLU A 1 96 ? -28.381 -8.578 59.939 1.00 97.00 96 GLU A O 1
ATOM 757 N N . SER A 1 97 ? -26.568 -8.896 58.651 1.00 97.06 97 SER A N 1
ATOM 758 C CA . SER A 1 97 ? -25.894 -9.812 59.583 1.00 97.06 97 SER A CA 1
ATOM 759 C C . SER A 1 97 ? -25.573 -9.175 60.944 1.00 97.06 97 SER A C 1
ATOM 761 O O . SER A 1 97 ? -25.542 -9.864 61.966 1.00 97.06 97 SER A O 1
ATOM 763 N N . LYS A 1 98 ? -25.390 -7.847 60.977 1.00 97.19 98 LYS A N 1
ATOM 764 C CA . LYS A 1 98 ? -25.178 -7.051 62.198 1.00 97.19 98 LYS A CA 1
ATOM 765 C C . LYS A 1 98 ? -26.486 -6.644 62.887 1.00 97.19 98 LYS A C 1
ATOM 767 O O . LYS A 1 98 ? -26.439 -6.027 63.950 1.00 97.19 98 LYS A O 1
ATOM 772 N N . GLY A 1 99 ? -27.644 -6.957 62.300 1.00 96.62 99 GLY A N 1
ATOM 773 C CA . GLY A 1 99 ? -28.960 -6.566 62.809 1.00 96.62 99 GLY A CA 1
ATOM 774 C C . GLY A 1 99 ? -29.345 -5.109 62.522 1.00 96.62 99 GLY A C 1
ATOM 775 O O . GLY A 1 99 ? -30.288 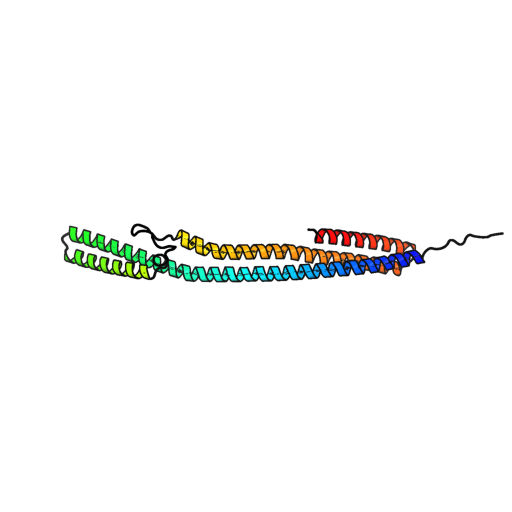-4.600 63.126 1.00 96.62 99 GLY A O 1
ATOM 776 N N . ASN A 1 100 ? -28.642 -4.422 61.614 1.00 96.88 100 ASN A N 1
ATOM 777 C CA . ASN A 1 100 ? -28.952 -3.051 61.212 1.00 96.88 100 ASN A CA 1
ATOM 778 C C . ASN A 1 100 ? -29.881 -3.027 59.987 1.00 96.88 100 ASN A C 1
ATOM 780 O O . ASN A 1 100 ? -29.455 -2.762 58.862 1.00 96.88 100 ASN A O 1
ATOM 784 N N . SER A 1 101 ? -31.176 -3.278 60.201 1.00 95.50 101 SER A N 1
ATOM 785 C CA . SER A 1 101 ? -32.159 -3.366 59.108 1.00 95.50 101 SER A CA 1
ATOM 786 C C . SER A 1 101 ? -32.265 -2.087 58.268 1.00 95.50 101 SER A C 1
ATOM 788 O O . SER A 1 101 ? -32.410 -2.169 57.053 1.00 95.50 101 SER A O 1
ATOM 790 N N . ALA A 1 102 ? -32.143 -0.906 58.884 1.00 96.06 102 ALA A N 1
ATOM 791 C CA . ALA A 1 102 ? -32.205 0.365 58.158 1.00 96.06 102 ALA A CA 1
ATOM 792 C C . ALA A 1 102 ? -30.986 0.571 57.238 1.00 96.06 102 ALA A C 1
ATOM 794 O O . ALA A 1 102 ? -31.126 1.069 56.121 1.00 96.06 102 ALA A O 1
ATOM 795 N N . GLY A 1 103 ? -29.791 0.165 57.687 1.00 96.12 103 GLY A N 1
ATOM 796 C CA . GLY A 1 103 ? -28.580 0.177 56.861 1.00 96.12 103 GLY A CA 1
ATOM 797 C C . GLY A 1 103 ? -28.664 -0.808 55.694 1.00 96.12 103 GLY A C 1
ATOM 798 O O . GLY A 1 103 ? -28.336 -0.448 54.562 1.00 96.12 103 GLY A O 1
ATOM 799 N N . ALA A 1 104 ? -29.176 -2.014 55.954 1.00 96.75 104 ALA A N 1
ATOM 800 C CA . ALA A 1 104 ? -29.371 -3.043 54.937 1.00 96.75 104 ALA A CA 1
ATOM 801 C C . ALA A 1 104 ? -30.354 -2.604 53.835 1.00 96.75 104 ALA A C 1
ATOM 803 O O . ALA A 1 104 ? -30.084 -2.793 52.645 1.00 96.75 104 ALA A O 1
ATOM 804 N N . GLU A 1 105 ? -31.466 -1.964 54.208 1.00 97.00 105 GLU A N 1
ATOM 805 C CA . GLU A 1 105 ? -32.459 -1.453 53.256 1.00 97.00 105 GLU A CA 1
ATOM 806 C C . GLU A 1 105 ? -31.887 -0.324 52.386 1.00 97.00 105 GLU A C 1
ATOM 808 O O . GLU A 1 105 ? -32.042 -0.340 51.163 1.00 97.00 105 GLU A O 1
ATOM 813 N N . LEU A 1 106 ? -31.158 0.624 52.988 1.00 97.25 106 LEU A N 1
ATOM 814 C CA . LEU A 1 106 ? -30.517 1.711 52.246 1.00 97.25 106 LEU A CA 1
ATOM 815 C C . LEU A 1 106 ? -29.497 1.182 51.226 1.00 97.25 106 LEU A C 1
ATOM 817 O O . LEU A 1 106 ? -29.489 1.630 50.077 1.00 97.25 106 LEU A O 1
ATOM 821 N N . ALA A 1 107 ? -28.655 0.227 51.626 1.00 97.06 107 ALA A N 1
ATOM 822 C CA . ALA A 1 107 ? -27.684 -0.398 50.734 1.00 97.06 107 ALA A CA 1
ATOM 823 C C . ALA A 1 107 ? -28.376 -1.196 49.611 1.00 97.06 107 ALA A C 1
ATOM 825 O O . ALA A 1 107 ? -27.994 -1.081 48.447 1.00 97.06 107 ALA A O 1
ATOM 826 N N . SER A 1 108 ? -29.459 -1.917 49.918 1.00 97.25 108 SER A N 1
ATOM 827 C CA . SER A 1 108 ? -30.264 -2.627 48.910 1.00 97.25 108 SER A CA 1
ATOM 828 C C . SER A 1 108 ? -30.872 -1.672 47.878 1.00 97.25 108 SER A C 1
ATOM 830 O O . SER A 1 108 ? -30.833 -1.941 46.677 1.00 97.25 108 SER A O 1
ATOM 832 N N . LEU A 1 109 ? -31.379 -0.515 48.318 1.00 97.50 109 LEU A N 1
ATOM 833 C CA . LEU A 1 109 ? -31.891 0.518 47.416 1.00 97.50 109 LEU A CA 1
ATOM 834 C C . LEU A 1 109 ? -30.783 1.085 46.514 1.00 97.50 109 LEU A C 1
ATOM 836 O O . LEU A 1 109 ? -30.997 1.266 45.316 1.00 97.50 109 LEU A O 1
ATOM 840 N N . GLN A 1 110 ? -29.592 1.344 47.064 1.00 97.56 110 GLN A N 1
ATOM 841 C CA . GLN A 1 110 ? -28.439 1.799 46.279 1.00 97.56 110 GLN A CA 1
ATOM 842 C C . GLN A 1 110 ? -28.013 0.755 45.243 1.00 97.56 110 GLN A C 1
ATOM 844 O O . GLN A 1 110 ? -27.773 1.118 44.092 1.00 97.56 110 GLN A O 1
ATOM 849 N N . SER A 1 111 ? -28.003 -0.529 45.610 1.00 98.00 111 SER A N 1
ATOM 850 C CA . SER A 1 111 ? -27.760 -1.634 44.677 1.00 98.00 111 SER A CA 1
ATOM 851 C C . SER A 1 111 ? -28.756 -1.611 43.512 1.00 98.00 111 SER A C 1
ATOM 853 O O . SER A 1 111 ? -28.347 -1.552 42.353 1.00 98.00 111 SER A O 1
ATOM 855 N N . ALA A 1 112 ? -30.059 -1.517 43.799 1.00 97.25 112 ALA A N 1
ATOM 856 C CA . ALA A 1 112 ? -31.101 -1.463 42.773 1.00 97.25 112 ALA A CA 1
ATOM 857 C C . ALA A 1 112 ? -30.963 -0.251 41.831 1.00 97.25 112 ALA A C 1
ATOM 859 O O . ALA A 1 112 ? -31.158 -0.380 40.621 1.00 97.25 112 ALA A O 1
ATOM 860 N N . ILE A 1 113 ? -30.585 0.922 42.357 1.00 97.75 113 ILE A N 1
ATOM 861 C CA . ILE A 1 113 ? -30.325 2.121 41.542 1.00 97.75 113 ILE A CA 1
ATOM 862 C C . ILE A 1 113 ? -29.161 1.880 40.575 1.00 97.75 113 ILE A C 1
ATOM 864 O O . ILE A 1 113 ? -29.257 2.234 39.398 1.00 97.75 113 ILE A O 1
ATOM 868 N N . GLN A 1 114 ? -28.066 1.283 41.050 1.00 97.25 114 GLN A N 1
ATOM 869 C CA . GLN A 1 114 ? -26.905 1.013 40.203 1.00 97.25 114 GLN A CA 1
ATOM 870 C C . GLN A 1 114 ? -27.193 -0.081 39.175 1.00 97.25 114 GLN A C 1
ATOM 872 O O . GLN A 1 114 ? -26.790 0.049 38.021 1.00 97.25 114 GLN A O 1
ATOM 877 N N . GLN A 1 115 ? -27.979 -1.095 39.539 1.00 96.81 115 GLN A N 1
ATOM 878 C CA . GLN A 1 115 ? -28.447 -2.100 38.592 1.00 96.81 115 GLN A CA 1
ATOM 879 C C . GLN A 1 115 ? -29.288 -1.473 37.471 1.00 96.81 115 GLN A C 1
ATOM 881 O O . GLN A 1 115 ? -29.017 -1.707 36.295 1.00 96.81 115 GLN A O 1
ATOM 886 N N . ALA A 1 116 ? -30.241 -0.600 37.813 1.00 96.38 116 ALA A N 1
ATOM 887 C CA . ALA A 1 116 ? -31.061 0.096 36.822 1.00 96.38 116 ALA A CA 1
ATOM 888 C C . ALA A 1 116 ? -30.218 0.969 35.872 1.00 96.38 116 ALA A C 1
ATOM 890 O O . ALA A 1 116 ? -30.482 1.020 34.669 1.00 96.38 116 ALA A O 1
ATOM 891 N N . ARG A 1 117 ? -29.169 1.627 36.387 1.00 96.25 117 ARG A N 1
ATOM 892 C CA . ARG A 1 117 ? -28.204 2.376 35.562 1.00 96.25 117 ARG A CA 1
ATOM 893 C C . ARG A 1 117 ? -27.394 1.466 34.647 1.00 96.25 117 ARG A C 1
ATOM 895 O O . ARG A 1 117 ? -27.193 1.815 33.486 1.00 96.25 117 ARG A O 1
ATOM 902 N N . ALA A 1 118 ? -26.952 0.309 35.139 1.00 95.81 118 ALA A N 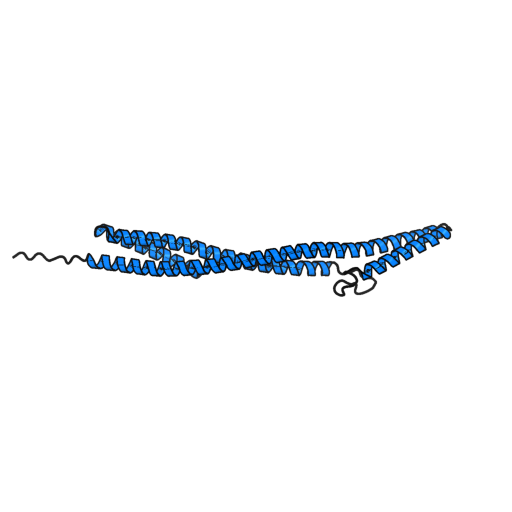1
ATOM 903 C CA . ALA A 1 118 ? -26.251 -0.680 34.327 1.00 95.81 118 ALA A CA 1
ATOM 904 C C . ALA A 1 118 ? -27.136 -1.174 33.174 1.00 95.81 118 ALA A C 1
ATOM 906 O O . ALA A 1 118 ? -26.682 -1.222 32.033 1.00 95.81 118 ALA A O 1
ATOM 907 N N . ASP A 1 119 ? -28.408 -1.470 33.443 1.00 94.12 119 ASP A N 1
ATOM 908 C CA . ASP A 1 119 ? -29.347 -1.938 32.422 1.00 94.12 119 ASP A CA 1
ATOM 909 C C . ASP A 1 119 ? -29.657 -0.852 31.384 1.00 94.12 119 ASP A C 1
ATOM 911 O O . ASP A 1 119 ? -29.693 -1.135 30.186 1.00 94.12 119 ASP A O 1
ATOM 915 N N . GLN A 1 120 ? -29.765 0.413 31.801 1.00 94.00 120 GLN A N 1
ATOM 916 C CA . GLN A 1 120 ? -29.869 1.532 30.863 1.00 94.00 120 GLN A CA 1
ATOM 917 C C . GLN A 1 120 ? -28.599 1.691 30.011 1.00 94.00 120 GLN A C 1
ATOM 919 O O . GLN A 1 120 ? -28.688 1.906 28.801 1.00 94.00 120 GLN A O 1
ATOM 924 N N . ALA A 1 121 ? -27.415 1.564 30.616 1.00 93.81 121 ALA A N 1
ATOM 925 C CA . ALA A 1 121 ? -26.144 1.655 29.904 1.00 93.81 121 ALA A CA 1
ATOM 926 C C . ALA A 1 121 ? -25.964 0.508 28.892 1.00 93.81 121 ALA A C 1
ATOM 928 O O . ALA A 1 121 ? -25.430 0.743 27.808 1.00 93.81 121 ALA A O 1
ATOM 929 N N . LYS A 1 122 ? -26.470 -0.704 29.180 1.00 94.00 122 LYS A N 1
ATOM 930 C CA . LYS A 1 122 ? -26.457 -1.833 28.229 1.00 94.00 122 LYS A CA 1
ATOM 931 C C . LYS A 1 122 ? -27.198 -1.484 26.942 1.00 94.00 122 LYS A C 1
ATOM 933 O O . LYS A 1 122 ? -26.681 -1.746 25.864 1.00 94.00 122 LYS A O 1
ATOM 938 N N . VAL A 1 123 ? -28.361 -0.835 27.036 1.00 91.19 123 VAL A N 1
ATOM 939 C CA . VAL A 1 123 ? -29.147 -0.429 25.854 1.00 91.19 123 VAL A CA 1
ATOM 940 C C . VAL A 1 123 ? -28.367 0.534 24.950 1.00 91.19 123 VAL A C 1
ATOM 942 O O . VAL A 1 123 ? -28.525 0.500 23.733 1.00 91.19 123 VAL A O 1
ATOM 945 N N . LEU A 1 124 ? -27.517 1.382 25.534 1.00 90.62 124 LEU A N 1
ATOM 946 C CA . LEU A 1 124 ? -26.711 2.364 24.802 1.00 90.62 124 LEU A CA 1
ATOM 947 C C . LEU A 1 124 ? -25.373 1.805 24.303 1.00 90.62 124 LEU A C 1
ATOM 949 O O . LEU A 1 124 ? -24.730 2.427 23.461 1.00 90.62 124 LEU A O 1
ATOM 953 N N . SER A 1 125 ? -24.934 0.658 24.818 1.00 94.62 125 SER A N 1
ATOM 954 C CA . SER A 1 125 ? -23.643 0.081 24.468 1.00 94.62 125 SER A CA 1
ATOM 955 C C . SER A 1 125 ? -23.744 -0.775 23.209 1.00 94.62 125 SER A C 1
ATOM 957 O O . SER A 1 125 ? -24.548 -1.709 23.133 1.00 94.62 125 SER A O 1
ATOM 959 N N . LEU A 1 126 ? -22.873 -0.516 22.228 1.00 95.12 126 LEU A N 1
ATOM 960 C CA . LEU A 1 126 ? -22.733 -1.350 21.027 1.00 95.12 126 LEU A CA 1
ATOM 961 C C . LEU A 1 126 ? -22.506 -2.830 21.389 1.00 95.12 126 LEU A C 1
ATOM 963 O O . LEU A 1 126 ? -23.060 -3.720 20.752 1.00 95.12 126 LEU A O 1
ATOM 967 N N . PHE A 1 127 ? -21.748 -3.089 22.457 1.00 96.19 127 PHE A N 1
ATOM 968 C CA . PHE A 1 127 ? -21.407 -4.432 22.927 1.00 96.19 127 PHE A CA 1
ATOM 969 C C . PHE A 1 127 ? -22.598 -5.250 23.436 1.00 96.19 127 PHE A C 1
ATOM 971 O O . PHE A 1 127 ? -22.460 -6.451 23.607 1.00 96.19 127 PHE A O 1
ATOM 978 N N . TYR A 1 128 ? -23.754 -4.632 23.678 1.00 94.12 128 TYR A N 1
ATOM 979 C CA . TYR A 1 128 ? -24.983 -5.330 24.071 1.00 94.12 128 TYR A CA 1
ATOM 980 C C . TYR A 1 128 ? -26.127 -5.137 23.066 1.00 94.12 128 TYR A C 1
ATOM 982 O O . TYR A 1 128 ? -27.077 -5.915 23.074 1.00 94.12 128 TYR A O 1
ATOM 990 N N . SER A 1 129 ? -26.043 -4.129 22.193 1.00 93.12 129 SER A N 1
ATOM 991 C CA . SER A 1 129 ? -27.074 -3.815 21.195 1.00 93.12 129 SER A CA 1
ATOM 992 C C . SER A 1 129 ? -26.796 -4.406 19.808 1.00 93.12 129 SER A C 1
ATOM 994 O O . SER A 1 129 ? -27.744 -4.703 19.082 1.00 93.12 129 SER A O 1
ATOM 996 N N . ASP A 1 130 ? -25.530 -4.609 19.429 1.00 94.50 130 ASP A N 1
ATOM 997 C CA . ASP A 1 130 ? -25.159 -5.215 18.147 1.00 94.50 130 ASP A CA 1
ATOM 998 C C . ASP A 1 130 ? -25.063 -6.746 18.278 1.00 94.50 130 ASP A C 1
ATOM 1000 O O . ASP A 1 130 ? -24.189 -7.237 18.999 1.00 94.50 130 ASP A O 1
ATOM 1004 N N . PRO A 1 131 ? -25.881 -7.534 17.548 1.00 93.94 131 PRO A N 1
ATOM 1005 C CA . PRO A 1 131 ? -25.869 -8.997 17.634 1.00 93.94 131 PRO A CA 1
ATOM 1006 C C . PRO A 1 131 ? -24.520 -9.652 17.316 1.00 93.94 131 PRO A C 1
ATOM 1008 O O . PRO A 1 131 ? -24.312 -10.815 17.655 1.00 93.94 131 PRO A O 1
ATOM 1011 N N . ARG A 1 132 ? -23.611 -8.943 16.634 1.00 94.25 132 ARG A N 1
ATOM 1012 C CA . ARG A 1 132 ? -22.269 -9.448 16.307 1.00 94.25 132 ARG A CA 1
ATOM 1013 C C . ARG A 1 132 ? -21.352 -9.517 17.525 1.00 94.25 132 ARG A C 1
ATOM 1015 O O . ARG A 1 132 ? -20.441 -10.337 17.525 1.00 94.25 132 ARG A O 1
ATOM 1022 N N . TYR A 1 133 ? -21.583 -8.660 18.517 1.00 95.56 133 TYR A N 1
ATOM 1023 C CA . TYR A 1 133 ? -20.739 -8.528 19.710 1.00 95.56 133 TYR A CA 1
ATOM 1024 C C . TYR A 1 133 ? -21.505 -8.835 20.998 1.00 95.56 133 TYR A C 1
ATOM 1026 O O . TYR A 1 133 ? -20.885 -9.104 22.022 1.00 95.56 133 TYR A O 1
ATOM 1034 N N . ALA A 1 134 ? -22.839 -8.806 20.953 1.00 95.00 134 ALA A N 1
ATOM 1035 C CA . ALA A 1 134 ? -23.694 -9.077 22.094 1.00 95.00 134 ALA A CA 1
ATOM 1036 C C . ALA A 1 134 ? -23.498 -10.497 22.657 1.00 95.00 134 ALA A C 1
ATOM 1038 O O . ALA A 1 134 ? -23.272 -11.446 21.895 1.00 95.00 134 ALA A O 1
ATOM 1039 N N . PRO A 1 135 ? -23.632 -10.672 23.985 1.00 94.19 135 PRO A N 1
ATOM 1040 C CA . PRO A 1 135 ? -23.653 -11.991 24.601 1.00 94.19 135 PRO A CA 1
ATOM 1041 C C . PRO A 1 135 ? -24.741 -12.881 23.996 1.00 94.19 135 PRO A C 1
ATOM 1043 O O . PRO A 1 135 ? -25.863 -12.435 23.759 1.00 94.19 135 PRO A O 1
ATOM 1046 N N . LYS A 1 136 ? -24.441 -14.169 23.793 1.00 91.19 136 LYS A N 1
ATOM 1047 C CA . LYS A 1 136 ? -25.425 -15.141 23.276 1.00 91.19 136 LYS A CA 1
ATOM 1048 C C . LYS A 1 136 ? -26.356 -15.689 24.362 1.00 91.19 136 LYS A C 1
ATOM 1050 O O . LYS A 1 136 ? -27.369 -16.306 24.046 1.00 91.19 136 LYS A O 1
ATOM 1055 N N . SER A 1 137 ? -25.998 -15.486 25.626 1.00 89.69 137 SER A N 1
ATOM 1056 C CA . SER A 1 137 ? -26.764 -15.857 26.817 1.00 89.69 137 SER A CA 1
ATOM 1057 C C . SER A 1 137 ? -26.473 -14.866 27.945 1.00 89.69 137 SER A C 1
ATOM 1059 O O . SER A 1 137 ? -25.436 -14.207 27.917 1.00 89.69 137 SER A O 1
ATOM 1061 N N . GLU A 1 138 ? -27.344 -14.797 28.953 1.00 82.06 138 GLU A N 1
ATOM 1062 C CA . GLU A 1 138 ? -27.205 -13.862 30.086 1.00 82.06 138 GLU A CA 1
ATOM 1063 C C . GLU A 1 138 ? -25.915 -14.067 30.898 1.00 82.06 138 GLU A C 1
ATOM 1065 O O . GLU A 1 138 ? -25.346 -13.097 31.391 1.00 82.06 138 GLU A O 1
ATOM 1070 N N . ASP A 1 139 ? -25.402 -15.300 30.960 1.00 83.88 139 ASP A N 1
ATOM 1071 C CA . ASP A 1 139 ? -24.159 -15.630 31.675 1.00 83.88 139 ASP A CA 1
ATOM 1072 C C . ASP A 1 139 ? -22.877 -15.318 30.878 1.00 83.88 139 ASP A C 1
ATOM 1074 O O . ASP A 1 139 ? -21.765 -15.544 31.360 1.00 83.88 139 ASP A O 1
ATOM 1078 N N . GLN A 1 140 ? -23.003 -14.856 29.629 1.00 90.25 140 GLN A N 1
ATOM 1079 C CA . GLN A 1 140 ? -21.858 -14.535 28.777 1.00 90.25 140 GLN A CA 1
ATOM 1080 C C . GLN A 1 140 ? -21.550 -13.038 28.793 1.00 90.25 140 GLN A C 1
ATOM 1082 O O . GLN A 1 140 ? -22.418 -12.189 28.981 1.00 90.25 140 GLN A O 1
ATOM 1087 N N . VAL A 1 141 ? -20.283 -12.716 28.544 1.00 90.75 141 VAL A N 1
ATOM 1088 C CA . VAL A 1 141 ? -19.829 -11.342 28.307 1.00 90.75 141 VAL A CA 1
ATOM 1089 C C . VAL A 1 141 ? -19.807 -11.039 26.805 1.00 90.75 141 VAL A C 1
ATOM 1091 O O . VAL A 1 141 ? -19.760 -11.974 26.001 1.00 90.75 141 VAL A O 1
ATOM 1094 N N . PRO A 1 142 ? -19.830 -9.755 26.408 1.00 94.69 142 PRO A N 1
ATOM 1095 C CA . PRO A 1 142 ? -19.704 -9.378 25.006 1.00 94.69 142 PRO A CA 1
ATOM 1096 C C . PRO A 1 142 ? -18.410 -9.871 24.349 1.00 94.69 142 PRO A C 1
ATOM 1098 O O . PRO A 1 142 ? -17.355 -9.935 24.985 1.00 94.69 142 PRO A O 1
ATOM 1101 N N . ASP A 1 143 ? -18.475 -10.148 23.047 1.00 95.38 143 ASP A N 1
ATOM 1102 C CA . ASP A 1 143 ? -17.325 -10.537 22.228 1.00 95.38 143 ASP A CA 1
ATOM 1103 C C . ASP A 1 143 ? -16.526 -9.302 21.783 1.00 95.38 143 ASP A C 1
ATOM 1105 O O . ASP A 1 143 ? -16.654 -8.774 20.674 1.00 95.38 143 ASP A O 1
ATOM 1109 N N . ILE A 1 144 ? -15.693 -8.815 22.702 1.00 94.31 144 ILE A N 1
ATOM 1110 C CA . ILE A 1 144 ? -14.815 -7.663 22.474 1.00 94.31 144 ILE A CA 1
ATOM 1111 C C . ILE A 1 144 ? -13.736 -7.987 21.427 1.00 94.31 144 ILE A C 1
ATOM 1113 O O . ILE A 1 144 ? -13.300 -7.098 20.694 1.00 94.31 144 ILE A O 1
ATOM 1117 N N . GLN A 1 145 ? -13.323 -9.254 21.318 1.00 94.75 145 GLN A N 1
ATOM 1118 C CA . GLN A 1 145 ? -12.318 -9.664 20.341 1.00 94.75 145 GLN A CA 1
ATOM 1119 C C . GLN A 1 145 ? -12.869 -9.534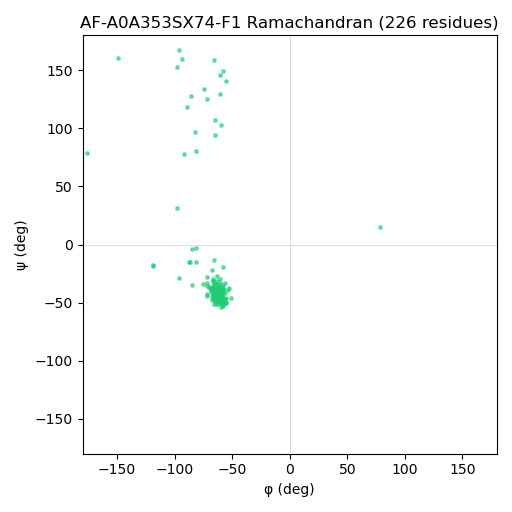 18.919 1.00 94.75 145 GLN A C 1
ATOM 1121 O O . GLN A 1 145 ? -12.234 -8.893 18.085 1.00 94.75 145 GLN A O 1
ATOM 1126 N N . ALA A 1 146 ? -14.083 -10.033 18.667 1.00 94.75 146 ALA A N 1
ATOM 1127 C CA . ALA A 1 146 ? -14.742 -9.893 17.371 1.00 94.75 146 ALA A CA 1
ATOM 1128 C C . ALA A 1 146 ? -14.919 -8.421 16.957 1.00 94.75 146 ALA A C 1
ATOM 1130 O O . ALA A 1 146 ? -14.809 -8.091 15.773 1.00 94.75 146 ALA A O 1
ATOM 1131 N N . TYR A 1 147 ? -15.157 -7.522 17.918 1.00 95.06 147 TYR A N 1
ATOM 1132 C CA . TYR A 1 147 ? -15.198 -6.081 17.662 1.00 95.06 147 TYR A CA 1
ATOM 1133 C C . TYR A 1 147 ? -13.851 -5.548 17.151 1.00 95.06 147 TYR A C 1
ATOM 1135 O O . TYR A 1 147 ? -13.807 -4.900 16.101 1.00 95.06 147 TYR A O 1
ATOM 1143 N N . PHE A 1 148 ? -12.745 -5.845 17.840 1.00 93.94 148 PHE A N 1
ATOM 1144 C CA . PHE A 1 148 ? -11.415 -5.394 17.414 1.00 93.94 148 PHE A CA 1
ATOM 1145 C C . PHE A 1 148 ? -10.952 -6.049 16.110 1.00 93.94 148 PHE A C 1
ATOM 1147 O O . PHE A 1 148 ? -10.351 -5.376 15.268 1.00 93.94 148 PHE A O 1
ATOM 1154 N N . ASP A 1 149 ? -11.275 -7.321 15.895 1.00 95.25 149 ASP A N 1
ATOM 1155 C CA . ASP A 1 149 ? -10.974 -8.022 14.646 1.00 95.25 149 ASP A CA 1
ATOM 1156 C C . ASP A 1 149 ? -11.695 -7.362 13.462 1.00 95.25 149 ASP A C 1
ATOM 1158 O O . ASP A 1 149 ? -11.097 -7.126 12.413 1.00 95.25 149 ASP A O 1
ATOM 1162 N N . ASN A 1 150 ? -12.963 -6.976 13.639 1.00 93.88 150 ASN A N 1
ATOM 1163 C CA . ASN A 1 150 ? -13.720 -6.273 12.605 1.00 93.88 150 ASN A CA 1
ATOM 1164 C C . ASN A 1 150 ? -13.146 -4.874 12.322 1.00 93.88 150 ASN A C 1
ATOM 1166 O O . ASN A 1 150 ? -12.935 -4.511 11.163 1.00 93.88 150 ASN A O 1
ATOM 1170 N N . GLN A 1 151 ? -12.822 -4.108 13.370 1.00 92.12 151 GLN A N 1
ATOM 1171 C CA . GLN A 1 151 ? -12.202 -2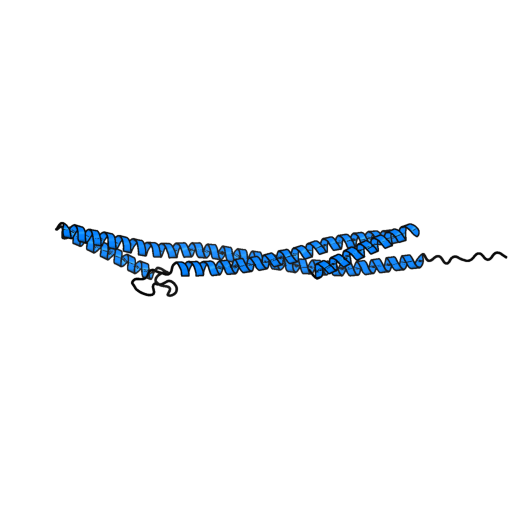.788 13.210 1.00 92.12 151 GLN A CA 1
ATOM 1172 C C . GLN A 1 151 ? -10.861 -2.892 12.462 1.00 92.12 151 GLN A C 1
ATOM 1174 O O . GLN A 1 151 ? -10.633 -2.215 11.455 1.00 92.12 151 GLN A O 1
ATOM 1179 N N . THR A 1 152 ? -9.985 -3.804 12.879 1.00 93.88 152 THR A N 1
ATOM 1180 C CA . THR A 1 152 ? -8.669 -3.969 12.245 1.00 93.88 152 THR A CA 1
ATOM 1181 C C . THR A 1 152 ? -8.761 -4.494 10.812 1.00 93.88 152 THR A C 1
ATOM 1183 O O . THR A 1 152 ? -7.951 -4.093 9.975 1.00 93.88 152 THR A O 1
ATOM 1186 N N . ALA A 1 153 ? -9.762 -5.315 10.473 1.00 95.56 153 ALA A N 1
ATOM 1187 C CA . ALA A 1 153 ? -9.944 -5.842 9.119 1.00 95.56 153 ALA A CA 1
ATOM 1188 C C . ALA A 1 153 ? -10.091 -4.736 8.057 1.00 95.56 153 ALA A C 1
ATOM 1190 O O . ALA A 1 153 ? -9.499 -4.835 6.978 1.00 95.56 153 ALA A O 1
ATOM 1191 N N . ILE A 1 154 ? -10.826 -3.660 8.360 1.00 93.56 154 ILE A N 1
ATOM 1192 C CA . ILE A 1 154 ? -11.034 -2.548 7.419 1.00 93.56 154 ILE A CA 1
ATOM 1193 C C . ILE A 1 154 ? -9.709 -1.827 7.152 1.00 93.56 154 ILE A C 1
ATOM 1195 O O . ILE A 1 154 ? -9.316 -1.679 5.991 1.00 93.56 154 ILE A O 1
ATOM 1199 N N . VAL A 1 155 ? -8.992 -1.436 8.209 1.00 94.88 155 VAL A N 1
ATOM 1200 C CA . VAL A 1 155 ? -7.696 -0.745 8.096 1.00 94.88 155 VAL A CA 1
ATOM 1201 C C . VAL A 1 155 ? -6.676 -1.625 7.382 1.00 94.88 155 VAL A C 1
ATOM 1203 O O . VAL A 1 155 ? -6.024 -1.164 6.448 1.00 94.88 155 VAL A O 1
ATOM 1206 N N . ASN A 1 156 ? -6.588 -2.907 7.741 1.00 96.44 156 ASN A N 1
ATOM 1207 C CA . ASN A 1 156 ? -5.678 -3.854 7.100 1.00 96.44 156 ASN A CA 1
ATOM 1208 C C . ASN A 1 156 ? -5.965 -3.997 5.601 1.00 96.44 156 ASN A C 1
ATOM 1210 O O . ASN A 1 156 ? -5.032 -4.076 4.802 1.00 96.44 156 ASN A O 1
ATOM 1214 N N . SER A 1 157 ? -7.238 -3.967 5.193 1.00 97.50 157 SER A N 1
ATOM 1215 C CA . SER A 1 157 ? -7.597 -3.991 3.772 1.00 97.50 157 SER A CA 1
ATOM 1216 C C . SER A 1 157 ? -7.114 -2.741 3.022 1.00 97.50 157 SER A C 1
ATOM 1218 O O . SER A 1 157 ? -6.662 -2.846 1.881 1.00 97.50 157 SER A O 1
ATOM 1220 N N . LEU A 1 158 ? -7.166 -1.564 3.656 1.00 97.38 158 LEU A N 1
ATOM 1221 C CA . LEU A 1 158 ? -6.705 -0.302 3.072 1.00 97.38 158 LEU A CA 1
ATOM 1222 C C . LEU A 1 158 ? -5.179 -0.253 2.992 1.00 97.38 158 LEU A C 1
ATOM 1224 O O . LEU A 1 158 ? -4.639 0.085 1.942 1.00 97.38 158 LEU A O 1
ATOM 1228 N N . VAL A 1 159 ? -4.490 -0.670 4.056 1.00 97.44 159 VAL A N 1
ATOM 1229 C CA . VAL A 1 159 ? -3.024 -0.778 4.086 1.00 97.44 159 VAL A CA 1
ATOM 1230 C C . VAL A 1 159 ? -2.532 -1.793 3.054 1.00 97.44 159 VAL A C 1
ATOM 1232 O O . VAL A 1 159 ? -1.562 -1.539 2.348 1.00 97.44 159 VAL A O 1
ATOM 1235 N N . SER A 1 160 ? -3.225 -2.922 2.884 1.00 98.00 160 SER A N 1
ATOM 1236 C CA . SER A 1 160 ? -2.880 -3.890 1.839 1.00 98.00 160 SER A CA 1
ATOM 1237 C C . SER A 1 160 ? -2.993 -3.285 0.436 1.00 98.00 160 SER A C 1
ATOM 1239 O O . SER A 1 160 ? -2.092 -3.489 -0.374 1.00 98.00 160 SER A O 1
ATOM 1241 N N . LYS A 1 161 ? -4.051 -2.514 0.151 1.00 97.94 161 LYS A N 1
ATOM 1242 C CA . LYS A 1 161 ? -4.206 -1.808 -1.134 1.00 97.94 161 LYS A CA 1
ATOM 1243 C C . LYS A 1 161 ? -3.138 -0.734 -1.335 1.00 97.94 161 LYS A C 1
ATOM 1245 O O . LYS A 1 161 ? -2.599 -0.621 -2.432 1.00 97.94 161 LYS A O 1
ATOM 1250 N N . GLN A 1 162 ? -2.807 0.012 -0.281 1.00 97.88 162 GLN A N 1
ATOM 1251 C CA . GLN A 1 162 ? -1.710 0.977 -0.294 1.00 97.88 162 GLN A CA 1
ATOM 1252 C C . GLN A 1 162 ? -0.382 0.303 -0.650 1.00 97.88 162 GLN A C 1
ATOM 1254 O O . GLN A 1 162 ? 0.334 0.804 -1.510 1.00 97.88 162 GLN A O 1
ATOM 1259 N N . ASN A 1 163 ? -0.064 -0.832 -0.022 1.00 97.69 163 ASN A N 1
ATOM 1260 C CA . ASN A 1 163 ? 1.186 -1.547 -0.270 1.00 97.69 163 ASN A CA 1
ATOM 1261 C C . ASN A 1 163 ? 1.284 -2.019 -1.723 1.00 97.69 163 ASN A C 1
ATOM 1263 O O . ASN A 1 163 ? 2.300 -1.776 -2.360 1.00 97.69 163 ASN A O 1
ATOM 1267 N N . VAL A 1 164 ? 0.206 -2.588 -2.276 1.00 98.31 164 VAL A N 1
ATOM 1268 C CA . VAL A 1 164 ? 0.163 -2.986 -3.695 1.00 98.31 164 VAL A CA 1
ATOM 1269 C C . VAL A 1 164 ? 0.408 -1.784 -4.614 1.00 98.31 164 VAL A C 1
ATOM 1271 O O . VAL A 1 164 ? 1.244 -1.854 -5.510 1.00 98.31 164 VAL A O 1
ATOM 1274 N N . ALA A 1 165 ? -0.258 -0.653 -4.365 1.00 97.44 165 ALA A N 1
ATOM 1275 C CA . ALA A 1 165 ? -0.046 0.565 -5.147 1.00 97.44 165 ALA A CA 1
ATOM 1276 C C . ALA A 1 165 ? 1.381 1.131 -4.983 1.00 97.44 165 ALA A C 1
ATOM 1278 O O . ALA A 1 165 ? 1.965 1.654 -5.931 1.00 97.44 165 ALA A O 1
ATOM 1279 N N . SER A 1 166 ? 1.972 1.011 -3.791 1.00 97.94 166 SER A N 1
ATOM 1280 C CA . SER A 1 166 ? 3.356 1.414 -3.529 1.00 97.94 166 SER A CA 1
ATOM 1281 C C . SER A 1 166 ? 4.360 0.534 -4.275 1.00 97.94 166 SER A C 1
ATOM 1283 O O . SER A 1 166 ? 5.324 1.049 -4.844 1.00 97.94 166 SER A O 1
ATOM 1285 N N . ASP A 1 167 ? 4.134 -0.778 -4.307 1.00 98.25 167 ASP A N 1
ATOM 1286 C CA . ASP A 1 167 ? 4.969 -1.728 -5.042 1.00 98.25 167 ASP A CA 1
ATOM 1287 C C . ASP A 1 167 ? 4.917 -1.443 -6.550 1.00 98.25 167 ASP A C 1
ATOM 1289 O O . ASP A 1 167 ? 5.962 -1.359 -7.206 1.00 98.25 167 ASP A O 1
ATOM 1293 N N . ASP A 1 168 ? 3.718 -1.187 -7.085 1.00 97.94 168 ASP A N 1
ATOM 1294 C CA . ASP A 1 168 ? 3.524 -0.774 -8.476 1.00 97.94 168 ASP A CA 1
ATOM 1295 C C . ASP A 1 168 ? 4.246 0.547 -8.781 1.00 97.94 168 ASP A C 1
ATOM 1297 O O . ASP A 1 168 ? 4.944 0.656 -9.795 1.00 97.94 168 ASP A O 1
ATOM 1301 N N . TYR A 1 169 ? 4.145 1.545 -7.895 1.00 97.94 169 TYR A N 1
ATOM 1302 C CA . TYR A 1 169 ? 4.889 2.800 -8.021 1.00 97.94 169 TYR A CA 1
ATOM 1303 C C . TYR A 1 169 ? 6.395 2.547 -8.128 1.00 97.94 169 TYR A C 1
ATOM 1305 O O . TYR A 1 169 ? 7.038 3.034 -9.060 1.00 97.94 169 TYR A O 1
ATOM 1313 N N . HIS A 1 170 ? 6.969 1.756 -7.218 1.00 97.94 170 HIS A N 1
ATOM 1314 C CA . HIS A 1 170 ? 8.402 1.469 -7.228 1.00 97.94 170 HIS A CA 1
ATOM 1315 C C . HIS A 1 170 ? 8.840 0.735 -8.497 1.00 97.94 170 HIS A C 1
ATOM 1317 O O . HIS A 1 170 ? 9.880 1.076 -9.073 1.00 97.94 170 HIS A O 1
ATOM 1323 N N . LEU A 1 171 ? 8.041 -0.227 -8.968 1.00 97.94 171 LEU A N 1
ATOM 1324 C CA . LEU A 1 171 ? 8.299 -0.952 -10.209 1.00 97.94 171 LEU A CA 1
ATOM 1325 C C . LEU A 1 171 ? 8.348 0.001 -11.411 1.00 97.94 171 LEU A C 1
ATOM 1327 O O . LEU A 1 171 ? 9.332 0.020 -12.158 1.00 97.94 171 LEU A O 1
ATOM 1331 N N . TRP A 1 172 ? 7.309 0.815 -11.593 1.00 98.25 172 TRP A N 1
ATOM 1332 C CA . TRP A 1 172 ? 7.202 1.717 -12.739 1.00 98.25 172 TRP A CA 1
ATOM 1333 C C . TRP A 1 172 ? 8.172 2.899 -12.656 1.00 98.25 172 TRP A C 1
ATOM 1335 O O . TRP A 1 172 ? 8.742 3.290 -13.677 1.00 98.25 172 TRP A O 1
ATOM 1345 N N . SER A 1 173 ? 8.436 3.422 -11.455 1.00 98.06 173 SER A N 1
ATOM 1346 C CA . SER A 1 173 ? 9.443 4.466 -11.235 1.00 98.06 173 SER A CA 1
ATOM 1347 C C . SER A 1 173 ? 10.827 3.977 -11.645 1.00 98.06 173 SER A C 1
ATOM 1349 O O . SER A 1 173 ? 11.509 4.644 -12.420 1.00 98.06 173 SER A O 1
ATOM 1351 N N . LYS A 1 174 ? 11.210 2.763 -11.226 1.00 98.19 174 LYS A N 1
ATOM 1352 C CA . LYS A 1 174 ? 12.496 2.164 -11.599 1.00 98.19 174 LYS A CA 1
ATOM 1353 C C . LYS A 1 174 ? 12.643 2.009 -13.115 1.00 98.19 174 LYS A C 1
ATOM 1355 O O . LYS A 1 174 ? 13.720 2.270 -13.651 1.00 98.19 174 LYS A O 1
ATOM 1360 N N . LYS A 1 175 ? 11.575 1.607 -13.819 1.00 98.12 175 LYS A N 1
ATOM 1361 C CA . LYS A 1 175 ? 11.571 1.542 -15.293 1.00 98.12 175 LYS A CA 1
ATOM 1362 C C . LYS A 1 175 ? 11.741 2.923 -15.923 1.00 98.12 175 LYS A C 1
ATOM 1364 O O . LYS A 1 175 ? 12.573 3.074 -16.814 1.00 98.12 175 LYS A O 1
ATOM 1369 N N . SER A 1 176 ? 10.990 3.921 -15.454 1.00 97.94 176 SER A N 1
ATOM 1370 C CA . SER A 1 176 ? 11.103 5.305 -15.933 1.00 97.94 176 SER A CA 1
ATOM 1371 C C . SER A 1 176 ? 12.537 5.825 -15.794 1.00 97.94 176 SER A C 1
ATOM 1373 O O . SER A 1 176 ? 13.114 6.294 -16.776 1.00 97.94 176 SER A O 1
ATOM 1375 N N . ASP A 1 177 ? 13.145 5.668 -14.617 1.00 98.19 177 ASP A N 1
ATOM 1376 C CA . ASP A 1 177 ? 14.514 6.123 -14.347 1.00 98.19 177 ASP A CA 1
ATOM 1377 C C . ASP A 1 177 ? 15.541 5.417 -15.245 1.00 98.19 177 ASP A C 1
ATOM 1379 O O . ASP A 1 177 ? 16.446 6.049 -15.799 1.00 98.19 177 ASP A O 1
ATOM 1383 N N . ALA A 1 178 ? 15.371 4.108 -15.465 1.00 98.38 178 ALA A N 1
ATOM 1384 C CA . ALA A 1 178 ? 16.210 3.350 -16.387 1.00 98.38 178 ALA A CA 1
ATOM 1385 C C . ALA A 1 178 ? 16.092 3.868 -17.831 1.00 98.38 178 ALA A C 1
ATOM 1387 O O . ALA A 1 178 ? 17.107 4.027 -18.512 1.00 98.38 178 ALA A O 1
ATOM 1388 N N . TYR A 1 179 ? 14.884 4.189 -18.305 1.00 98.50 179 TYR A N 1
ATOM 1389 C CA . TYR A 1 179 ? 14.708 4.752 -19.644 1.00 98.50 179 TYR A CA 1
ATOM 1390 C C . TYR A 1 179 ? 15.333 6.147 -19.792 1.00 98.50 179 TYR A C 1
ATOM 1392 O O . TYR A 1 179 ? 15.910 6.431 -20.843 1.00 98.50 179 TYR A O 1
ATOM 1400 N N . VAL A 1 180 ? 15.318 6.990 -18.753 1.00 98.44 180 VAL A N 1
ATOM 1401 C CA . VAL A 1 180 ? 16.044 8.278 -18.754 1.00 98.44 180 VAL A CA 1
ATOM 1402 C C . VAL A 1 180 ? 17.555 8.064 -18.921 1.00 98.44 180 VAL A C 1
ATOM 1404 O O . VAL A 1 180 ? 18.206 8.740 -19.728 1.00 98.44 180 VAL A O 1
ATOM 1407 N N . ALA A 1 181 ? 18.126 7.085 -18.216 1.00 98.44 181 ALA A N 1
ATOM 1408 C CA . ALA A 1 181 ? 19.536 6.732 -18.370 1.00 98.44 181 ALA A CA 1
ATOM 1409 C C . ALA A 1 181 ? 19.849 6.223 -19.790 1.00 98.44 181 ALA A C 1
ATOM 1411 O O . ALA A 1 181 ? 20.837 6.642 -20.398 1.00 98.44 181 ALA A O 1
ATOM 1412 N N . ILE A 1 182 ? 18.979 5.383 -20.361 1.00 98.50 182 ILE A N 1
ATOM 1413 C CA . ILE A 1 182 ? 19.122 4.890 -21.738 1.00 98.50 182 ILE A CA 1
ATOM 1414 C C . ILE A 1 182 ? 19.069 6.045 -22.745 1.00 98.50 182 ILE A C 1
ATOM 1416 O O . ILE A 1 182 ? 19.922 6.110 -23.629 1.00 98.50 182 ILE A O 1
ATOM 1420 N N . LEU A 1 183 ? 18.135 6.991 -22.605 1.00 98.44 183 LEU A N 1
ATOM 1421 C CA . LEU A 1 183 ? 18.071 8.177 -23.469 1.00 98.44 183 LEU A CA 1
ATOM 1422 C C . LEU A 1 183 ? 19.375 8.979 -23.437 1.00 98.44 183 LEU A C 1
ATOM 1424 O O . LEU A 1 183 ? 19.840 9.443 -24.478 1.00 98.44 183 LEU A O 1
ATOM 1428 N N . THR A 1 184 ? 20.008 9.083 -22.269 1.00 98.50 184 THR A N 1
ATOM 1429 C CA . THR A 1 184 ? 21.309 9.750 -22.120 1.00 98.50 184 THR A CA 1
ATOM 1430 C C . THR A 1 184 ? 22.409 9.014 -22.895 1.00 98.50 184 THR A C 1
ATOM 1432 O O . THR A 1 184 ? 23.202 9.641 -23.598 1.00 98.50 184 THR A O 1
ATOM 1435 N N . ILE A 1 185 ? 22.429 7.678 -22.848 1.00 98.25 185 ILE A N 1
ATOM 1436 C CA . ILE A 1 185 ? 23.357 6.851 -23.639 1.00 98.25 185 ILE A CA 1
ATOM 1437 C C . ILE A 1 185 ? 23.114 7.037 -25.145 1.00 98.25 185 ILE A C 1
ATOM 1439 O O . ILE A 1 185 ? 24.067 7.208 -25.908 1.00 98.25 185 ILE A O 1
ATOM 1443 N N . LEU A 1 186 ? 21.853 7.059 -25.585 1.00 97.75 186 LEU A N 1
ATOM 1444 C CA . LEU A 1 186 ? 21.508 7.285 -26.992 1.00 97.75 186 LEU A CA 1
ATOM 1445 C C . LEU A 1 186 ? 21.871 8.703 -27.457 1.00 97.75 186 LEU A C 1
ATOM 1447 O O . LEU A 1 186 ? 22.263 8.881 -28.612 1.00 97.75 186 LEU A O 1
ATOM 1451 N N . ALA A 1 187 ? 21.815 9.702 -26.573 1.00 98.38 187 ALA A N 1
ATOM 1452 C CA . ALA A 1 187 ? 22.302 11.051 -26.857 1.00 98.38 187 ALA A CA 1
ATOM 1453 C C . ALA A 1 187 ? 23.828 11.076 -27.069 1.00 98.38 187 ALA A C 1
ATOM 1455 O O . ALA A 1 187 ? 24.312 11.720 -28.001 1.00 98.38 187 ALA A O 1
ATOM 1456 N N . VAL A 1 188 ? 24.593 10.317 -26.275 1.00 98.25 188 VAL A N 1
ATOM 1457 C CA . VAL A 1 188 ? 26.039 10.137 -26.499 1.00 98.25 188 VAL A CA 1
ATOM 1458 C C . VAL A 1 188 ? 26.300 9.433 -27.832 1.00 98.25 188 VAL A C 1
ATOM 1460 O O . VAL A 1 188 ? 27.162 9.872 -28.595 1.00 98.25 188 VAL A O 1
ATOM 1463 N N . ALA A 1 189 ? 25.532 8.391 -28.166 1.00 97.38 189 ALA A N 1
ATOM 1464 C CA . ALA A 1 189 ? 25.633 7.727 -29.466 1.00 97.38 189 ALA A CA 1
ATOM 1465 C C . ALA A 1 189 ? 25.376 8.711 -30.621 1.00 97.38 189 ALA A C 1
ATOM 1467 O O . ALA A 1 189 ? 26.165 8.767 -31.566 1.00 97.38 189 ALA A O 1
ATOM 1468 N N . PHE A 1 190 ? 24.339 9.549 -30.518 1.00 96.75 190 PHE A N 1
ATOM 1469 C CA . PHE A 1 190 ? 24.074 10.612 -31.489 1.00 96.75 190 PHE A CA 1
ATOM 1470 C C . PHE A 1 190 ? 25.242 11.571 -31.650 1.00 96.75 190 PHE A C 1
ATOM 1472 O O . PHE A 1 190 ? 25.617 11.893 -32.776 1.00 96.75 190 PHE A O 1
ATOM 1479 N N . PHE A 1 191 ? 25.814 12.022 -30.536 1.00 97.31 191 PHE A N 1
ATOM 1480 C CA . PHE A 1 191 ? 26.945 12.935 -30.549 1.00 97.31 191 PHE A CA 1
ATOM 1481 C C . PHE A 1 191 ? 28.151 12.325 -31.276 1.00 97.31 191 PHE A C 1
ATOM 1483 O O . PHE A 1 191 ? 28.723 12.960 -32.164 1.00 97.31 191 PHE A O 1
ATOM 1490 N N . LEU A 1 192 ? 28.490 11.066 -30.975 1.00 96.38 192 LEU A N 1
ATOM 1491 C CA . LEU A 1 192 ? 29.582 10.347 -31.638 1.00 96.38 192 LEU A CA 1
ATOM 1492 C C . LEU A 1 192 ? 29.330 10.189 -33.145 1.00 96.38 192 LEU A C 1
ATOM 1494 O O . LEU A 1 192 ? 30.218 10.462 -33.953 1.00 96.38 192 LEU A O 1
ATOM 1498 N N . LEU A 1 193 ? 28.113 9.807 -33.541 1.00 94.31 193 LEU A N 1
ATOM 1499 C CA . LEU A 1 193 ? 27.739 9.682 -34.953 1.00 94.31 193 LEU A CA 1
ATOM 1500 C C . LEU A 1 193 ? 27.781 11.037 -35.681 1.00 94.31 193 LEU A C 1
ATOM 1502 O O . LEU A 1 193 ? 28.254 11.110 -36.817 1.00 94.31 193 LEU A O 1
ATOM 1506 N N . GLY A 1 194 ? 27.350 12.114 -35.018 1.00 94.00 194 GLY A N 1
ATOM 1507 C CA . GLY A 1 194 ? 27.429 13.486 -35.522 1.00 94.00 194 GLY A CA 1
ATOM 1508 C C . GLY A 1 194 ? 28.870 13.942 -35.761 1.00 94.00 194 GLY A C 1
ATOM 1509 O O . GLY A 1 19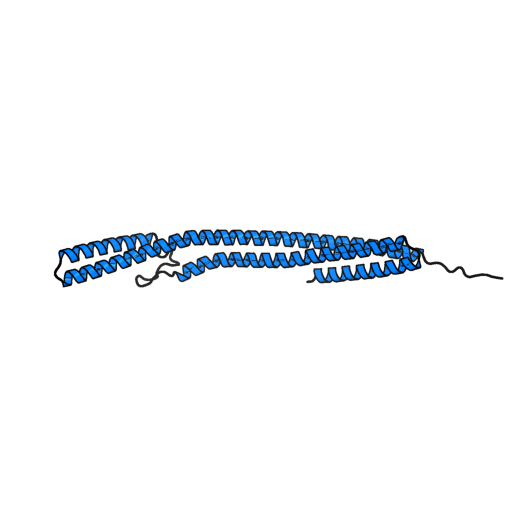4 ? 29.185 14.432 -36.846 1.00 94.00 194 GLY A O 1
ATOM 1510 N N . LEU A 1 195 ? 29.777 13.699 -34.806 1.00 93.69 195 LEU A N 1
ATOM 1511 C CA . LEU A 1 195 ? 31.214 13.952 -34.981 1.00 93.69 195 LEU A CA 1
ATOM 1512 C C . LEU A 1 195 ? 31.817 13.123 -36.124 1.00 93.69 195 LEU A C 1
ATOM 1514 O O . LEU A 1 195 ? 32.670 13.605 -36.869 1.00 93.69 195 LEU A O 1
ATOM 1518 N N . GLY A 1 196 ? 31.344 11.891 -36.329 1.00 90.31 196 GLY A N 1
ATOM 1519 C CA . GLY A 1 196 ? 31.763 11.067 -37.463 1.00 90.31 196 GLY A CA 1
ATOM 1520 C C . GLY A 1 196 ? 31.542 11.748 -38.825 1.00 90.31 196 GLY A C 1
ATOM 1521 O O . GLY A 1 196 ? 32.351 11.577 -39.744 1.00 90.31 196 GLY A O 1
ATOM 1522 N N . GLN A 1 197 ? 30.495 12.568 -38.965 1.00 88.62 197 GLN A N 1
ATOM 1523 C CA . GLN A 1 197 ? 30.199 13.278 -40.215 1.00 88.62 197 GLN A CA 1
ATOM 1524 C C . GLN A 1 197 ? 31.182 14.422 -40.509 1.00 88.62 197 GLN A C 1
ATOM 1526 O O . GLN A 1 197 ? 31.502 14.655 -41.677 1.00 88.62 197 GLN A O 1
ATOM 1531 N N . SER A 1 198 ? 31.693 15.107 -39.481 1.00 87.56 198 SER A N 1
ATOM 1532 C CA . SER A 1 198 ? 32.560 16.285 -39.635 1.00 87.56 198 SER A CA 1
ATOM 1533 C C . SER A 1 198 ? 34.054 15.957 -39.766 1.00 87.56 198 SER A C 1
ATOM 1535 O O . SER A 1 198 ? 34.831 16.802 -40.207 1.00 87.56 198 SER A O 1
ATOM 1537 N N . LEU A 1 199 ? 34.470 14.731 -39.431 1.00 88.12 199 LEU A N 1
ATOM 1538 C CA . LEU A 1 199 ? 35.882 14.338 -39.358 1.00 88.12 199 LEU A CA 1
ATOM 1539 C C . LEU A 1 199 ? 36.416 13.645 -40.628 1.00 88.12 199 LEU A C 1
ATOM 1541 O O . LEU A 1 199 ? 35.676 13.231 -41.531 1.00 88.12 199 LEU A O 1
ATOM 1545 N N . THR A 1 200 ? 37.748 13.512 -40.689 1.00 85.12 200 THR A N 1
ATOM 1546 C CA . THR A 1 200 ? 38.493 12.837 -41.767 1.00 85.12 200 THR A CA 1
ATOM 1547 C C . THR A 1 200 ? 38.204 11.331 -41.814 1.00 85.12 200 THR A C 1
ATOM 1549 O O . THR A 1 200 ? 37.790 10.726 -40.827 1.00 85.12 200 THR A O 1
ATOM 1552 N N . THR A 1 201 ? 38.440 10.688 -42.964 1.00 78.88 201 THR A N 1
ATOM 1553 C CA . THR A 1 201 ? 37.983 9.313 -43.254 1.00 78.88 201 THR A CA 1
ATOM 1554 C C . THR A 1 201 ? 38.386 8.262 -42.210 1.00 78.88 201 THR A C 1
ATOM 1556 O O . THR A 1 201 ? 37.574 7.399 -41.889 1.00 78.88 201 THR A O 1
ATOM 1559 N N . LYS A 1 202 ? 39.608 8.322 -41.658 1.00 79.69 202 LYS A N 1
ATOM 1560 C CA . LYS A 1 202 ? 40.080 7.343 -40.657 1.00 79.69 202 LYS A CA 1
ATOM 1561 C C . LYS A 1 202 ? 39.402 7.530 -39.296 1.00 79.69 202 LYS A C 1
ATOM 1563 O O . LYS A 1 202 ? 38.990 6.559 -38.674 1.00 79.69 202 LYS A O 1
ATOM 1568 N N . VAL A 1 203 ? 39.253 8.779 -38.860 1.00 87.62 203 VAL A N 1
ATOM 1569 C CA . VAL A 1 203 ? 38.659 9.121 -37.561 1.00 87.62 203 VAL A CA 1
ATOM 1570 C C . VAL A 1 203 ? 37.137 8.941 -37.595 1.00 87.62 203 VAL A C 1
ATOM 1572 O O . VAL A 1 203 ? 36.552 8.451 -36.635 1.00 87.62 203 VAL A O 1
ATOM 1575 N N . ARG A 1 204 ? 36.503 9.215 -38.741 1.00 88.38 204 ARG A N 1
ATOM 1576 C CA . ARG A 1 204 ? 35.079 8.952 -38.994 1.00 88.38 204 ARG A CA 1
ATOM 1577 C C . ARG A 1 204 ? 34.667 7.523 -38.648 1.00 88.38 204 ARG A C 1
ATOM 1579 O O . ARG A 1 204 ? 33.631 7.326 -38.021 1.00 88.38 204 ARG A O 1
ATOM 1586 N N . LEU A 1 205 ? 35.460 6.538 -39.074 1.00 86.75 205 LEU A N 1
ATOM 1587 C CA . LEU A 1 205 ? 35.147 5.129 -38.841 1.00 86.75 205 LEU A CA 1
ATOM 1588 C C . LEU A 1 205 ? 35.193 4.784 -37.351 1.00 86.75 205 LEU A C 1
ATOM 1590 O O . LEU A 1 205 ? 34.307 4.093 -36.864 1.00 86.75 205 LEU A O 1
ATOM 1594 N N . LEU A 1 206 ? 36.178 5.316 -36.625 1.00 91.56 206 LEU A N 1
ATOM 1595 C CA . LEU A 1 206 ? 36.292 5.121 -35.183 1.00 91.56 206 LEU A CA 1
ATOM 1596 C C . LEU A 1 206 ? 35.036 5.633 -34.464 1.00 91.56 206 LEU A C 1
ATOM 1598 O O . LEU A 1 206 ? 34.392 4.873 -33.747 1.00 91.56 206 LEU A O 1
ATOM 1602 N N . PHE A 1 207 ? 34.629 6.879 -34.720 1.00 93.12 207 PHE A N 1
ATOM 1603 C CA . PHE A 1 207 ? 33.419 7.452 -34.119 1.00 93.12 207 PHE A CA 1
ATOM 1604 C C . PHE A 1 207 ? 32.140 6.703 -34.512 1.00 93.12 207 PHE A C 1
ATOM 1606 O O . PHE A 1 207 ? 31.267 6.506 -33.670 1.00 93.12 207 PHE A O 1
ATOM 1613 N N . ALA A 1 208 ? 32.041 6.235 -35.760 1.00 91.88 208 ALA A N 1
ATOM 1614 C CA . ALA A 1 208 ? 30.905 5.436 -36.212 1.00 91.88 208 ALA A CA 1
ATOM 1615 C C . ALA A 1 208 ? 30.801 4.095 -35.467 1.00 91.88 208 ALA A C 1
ATOM 1617 O O . ALA A 1 208 ? 29.708 3.708 -35.062 1.00 91.88 208 ALA A O 1
ATOM 1618 N N . VAL A 1 209 ? 31.928 3.406 -35.257 1.00 93.19 209 VAL A N 1
ATOM 1619 C CA . VAL A 1 209 ? 31.973 2.131 -34.523 1.00 93.19 209 VAL A CA 1
ATOM 1620 C C . VAL A 1 209 ? 31.622 2.337 -33.052 1.00 93.19 209 VAL A C 1
ATOM 1622 O O . VAL A 1 209 ? 30.778 1.613 -32.532 1.00 93.19 209 VAL A O 1
ATOM 1625 N N . PHE A 1 210 ? 32.202 3.340 -32.389 1.00 96.19 210 PHE A N 1
ATOM 1626 C CA . PHE A 1 210 ? 31.856 3.634 -30.996 1.00 96.19 210 PHE A CA 1
ATOM 1627 C C . PHE A 1 210 ? 30.388 4.043 -30.850 1.00 96.19 210 PHE A C 1
ATOM 1629 O O . PHE A 1 210 ? 29.703 3.506 -29.987 1.00 96.19 210 PHE A O 1
ATOM 1636 N N . GLY A 1 211 ? 29.873 4.906 -31.732 1.00 95.69 211 GLY A N 1
ATOM 1637 C CA . GLY A 1 211 ? 28.458 5.278 -31.743 1.00 95.69 211 GLY A CA 1
ATOM 1638 C C . GLY A 1 211 ? 27.533 4.072 -31.932 1.00 95.69 211 GLY A C 1
ATOM 1639 O O . GLY A 1 211 ? 26.546 3.944 -31.213 1.00 95.69 211 GLY A O 1
ATOM 1640 N N . LEU A 1 212 ? 27.884 3.147 -32.832 1.00 96.50 212 LEU A N 1
ATOM 1641 C CA . LEU A 1 212 ? 27.151 1.894 -33.032 1.00 96.50 212 LEU A CA 1
ATOM 1642 C C . LEU A 1 212 ? 27.160 1.011 -31.777 1.00 96.50 212 LEU A C 1
ATOM 1644 O O . LEU A 1 212 ? 26.114 0.492 -31.399 1.00 96.50 212 LEU A O 1
ATOM 1648 N N . ILE A 1 213 ? 28.314 0.846 -31.124 1.00 97.88 213 ILE A N 1
ATOM 1649 C CA . ILE A 1 213 ? 28.431 0.057 -29.888 1.00 97.88 213 ILE A CA 1
ATOM 1650 C C . ILE A 1 213 ? 27.580 0.683 -28.779 1.00 97.88 213 ILE A C 1
ATOM 1652 O O . ILE A 1 213 ? 26.794 -0.017 -28.146 1.00 97.88 213 ILE A O 1
ATOM 1656 N N . THR A 1 214 ? 27.682 1.997 -28.572 1.00 97.38 214 THR A N 1
ATOM 1657 C CA . THR A 1 214 ? 26.881 2.724 -27.577 1.00 97.38 214 THR A CA 1
ATOM 1658 C C . THR A 1 214 ? 25.382 2.596 -27.862 1.00 97.38 214 THR A C 1
ATOM 1660 O O . THR A 1 214 ? 24.610 2.313 -26.947 1.00 97.38 214 THR A O 1
ATOM 1663 N N . MET A 1 215 ? 24.970 2.723 -29.128 1.00 97.94 215 MET A N 1
ATOM 1664 C CA . MET A 1 215 ? 23.583 2.513 -29.556 1.00 97.94 215 MET A CA 1
ATOM 1665 C C . MET A 1 215 ? 23.114 1.077 -29.279 1.00 97.94 215 MET A C 1
ATOM 1667 O O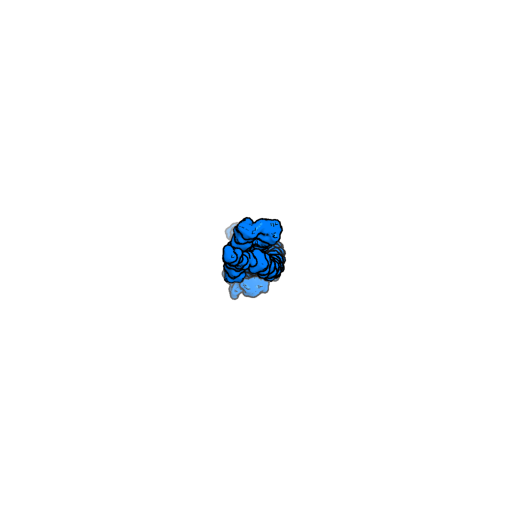 . MET A 1 215 ? 22.017 0.883 -28.759 1.00 97.94 215 MET A O 1
ATOM 1671 N N . ALA A 1 216 ? 23.940 0.070 -29.577 1.00 97.88 216 ALA A N 1
ATOM 1672 C CA . ALA A 1 216 ? 23.612 -1.334 -29.336 1.00 97.88 216 ALA A CA 1
ATOM 1673 C C . ALA A 1 216 ? 23.466 -1.647 -27.838 1.00 97.88 216 ALA A C 1
ATOM 1675 O O . ALA A 1 216 ? 22.529 -2.342 -27.453 1.00 97.88 216 ALA A O 1
ATOM 1676 N N . ILE A 1 217 ? 24.339 -1.091 -26.991 1.00 98.31 217 ILE A N 1
ATOM 1677 C CA . ILE A 1 217 ? 24.243 -1.213 -25.529 1.00 98.31 217 ILE A CA 1
ATOM 1678 C C . ILE A 1 217 ? 22.942 -0.580 -25.023 1.00 98.31 217 ILE A C 1
ATOM 1680 O O . ILE A 1 217 ? 22.210 -1.218 -24.269 1.00 98.31 217 ILE A O 1
ATOM 1684 N N . GLY A 1 218 ? 22.624 0.642 -25.467 1.00 97.88 218 GLY A N 1
ATOM 1685 C CA . GLY A 1 218 ? 21.381 1.324 -25.094 1.00 97.88 218 GLY A CA 1
ATOM 1686 C C . GLY A 1 218 ? 20.132 0.553 -25.534 1.00 97.88 218 GLY A C 1
ATOM 1687 O O . GLY A 1 218 ? 19.206 0.379 -24.745 1.00 97.88 218 GLY A O 1
ATOM 1688 N N . GLY A 1 219 ? 20.128 0.026 -26.762 1.00 97.94 219 GLY A N 1
ATOM 1689 C CA . GLY A 1 219 ? 19.033 -0.794 -27.285 1.00 97.94 219 GLY A CA 1
ATOM 1690 C C . GLY A 1 219 ? 18.861 -2.118 -26.538 1.00 97.94 219 GLY A C 1
ATOM 1691 O O . GLY A 1 219 ? 17.741 -2.484 -26.187 1.00 97.94 219 GLY A O 1
ATOM 1692 N N . PHE 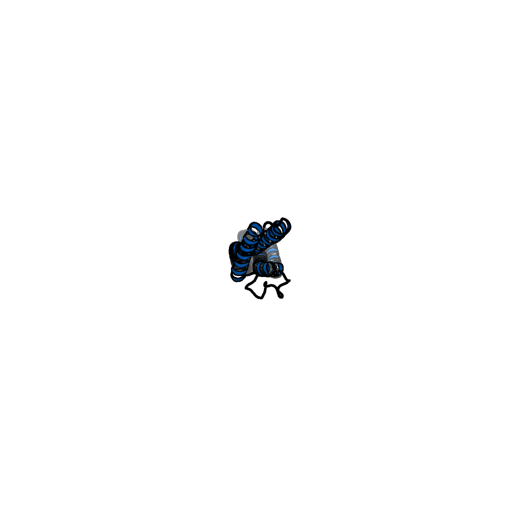A 1 220 ? 19.959 -2.813 -26.235 1.00 98.38 220 PHE A N 1
ATOM 1693 C CA . PHE A 1 220 ? 19.920 -4.050 -25.455 1.00 98.38 220 PHE A CA 1
ATOM 1694 C C . PHE A 1 220 ? 19.418 -3.806 -24.028 1.00 98.38 220 PHE A C 1
ATOM 1696 O O . PHE A 1 220 ? 18.564 -4.542 -23.539 1.00 98.38 220 PHE A O 1
ATOM 1703 N N . TRP A 1 221 ? 19.883 -2.740 -23.372 1.00 98.38 221 TRP A N 1
ATOM 1704 C CA . TRP A 1 221 ? 19.400 -2.388 -22.039 1.00 98.38 221 TRP A CA 1
ATOM 1705 C C . TRP A 1 221 ? 17.918 -1.990 -22.053 1.00 98.38 221 TRP A C 1
ATOM 1707 O O . TRP A 1 221 ? 17.164 -2.434 -21.191 1.00 98.38 221 TRP A O 1
ATOM 1717 N N . CYS A 1 222 ? 17.466 -1.241 -23.064 1.00 98.12 222 CYS A N 1
ATOM 1718 C CA . CYS A 1 222 ? 16.046 -0.939 -23.261 1.00 98.12 222 CYS A CA 1
ATOM 1719 C C . CYS A 1 222 ? 15.198 -2.211 -23.343 1.00 98.12 222 CYS A C 1
ATOM 1721 O O . CYS A 1 222 ? 14.182 -2.316 -22.658 1.00 98.12 222 CYS A O 1
ATOM 1723 N N . PHE A 1 223 ? 15.651 -3.198 -24.115 1.00 98.00 223 PHE A N 1
ATOM 1724 C CA . PHE A 1 223 ? 14.973 -4.483 -24.236 1.00 98.00 223 PHE A CA 1
ATOM 1725 C C . PHE A 1 223 ? 14.886 -5.233 -22.899 1.00 98.00 223 PHE A C 1
ATOM 1727 O O . PHE A 1 223 ? 13.824 -5.754 -22.561 1.00 98.00 223 PHE A O 1
ATOM 1734 N N . LEU A 1 224 ? 15.964 -5.248 -22.108 1.00 98.19 224 LEU A N 1
ATOM 1735 C CA . LEU A 1 224 ? 15.947 -5.866 -20.779 1.00 98.19 224 LEU A CA 1
ATOM 1736 C C . LEU A 1 224 ? 14.966 -5.167 -19.830 1.00 98.19 224 LEU A C 1
ATOM 1738 O O . LEU A 1 224 ? 14.176 -5.847 -19.183 1.00 98.19 224 LEU A O 1
ATOM 1742 N N . THR A 1 225 ? 14.975 -3.831 -19.790 1.00 96.94 225 THR A N 1
ATOM 1743 C CA . THR A 1 225 ? 14.062 -3.028 -18.954 1.00 96.94 225 THR A CA 1
ATOM 1744 C C . THR A 1 225 ? 12.595 -3.208 -19.354 1.00 96.94 225 THR A C 1
ATOM 1746 O O . THR A 1 225 ? 11.700 -3.130 -18.512 1.00 96.94 225 THR A O 1
ATOM 1749 N N . PHE A 1 226 ? 12.327 -3.448 -20.639 1.00 96.25 226 PHE A N 1
ATOM 1750 C CA . PHE A 1 226 ? 10.976 -3.698 -21.130 1.00 96.25 226 PHE A CA 1
ATOM 1751 C C . PHE A 1 226 ? 10.402 -5.023 -20.602 1.00 96.25 226 PHE A C 1
ATOM 1753 O O . PHE A 1 226 ? 9.227 -5.068 -20.239 1.00 96.25 226 PHE A O 1
ATOM 1760 N N . ILE A 1 227 ? 11.226 -6.076 -20.540 1.00 96.50 227 ILE A N 1
ATOM 1761 C CA . ILE A 1 227 ? 10.802 -7.427 -20.136 1.00 96.50 227 ILE A CA 1
ATOM 1762 C C . ILE A 1 227 ? 10.811 -7.620 -18.615 1.00 96.50 227 ILE A C 1
ATOM 1764 O O . ILE A 1 227 ? 9.967 -8.357 -18.107 1.00 96.50 227 ILE A O 1
ATOM 1768 N N . SER A 1 228 ? 11.756 -6.999 -17.900 1.00 92.06 228 SER A N 1
ATOM 1769 C CA . SER A 1 228 ? 11.801 -7.011 -16.425 1.00 92.06 228 SER A CA 1
ATOM 1770 C C . SER A 1 228 ? 10.602 -6.300 -15.829 1.00 92.06 228 SER A C 1
ATOM 1772 O O . SER A 1 228 ? 10.078 -6.728 -14.787 1.00 92.06 228 SER A O 1
#

Nearest PDB structures (foldseek):
  7a0g-assembly1_FFF  TM=5.288E-01  e=1.005E-02  Serratia marcescens
  7a0g-assembly1_JJJ  TM=5.230E-01  e=1.229E-02  Serratia marcescens
  6grj-assembly1_F  TM=4.076E-01  e=5.226E-03  Aeromonas hydrophila
  8c5v-assembly1_I  TM=3.092E-01  e=6.860E-01  Escherichia coli
  3ja6-assembly1_I  TM=2.693E-01  e=1.254E+00  Escherichia coli

Radius of gyration: 40.52 Å; Cα contacts (8 Å, |Δi|>4): 222; chains: 1; bounding box: 85×32×134 Å

Mean predicted aligned error: 7.33 Å

Secondary structure (DSSP, 8-state):
----------HHHHHHHHHHHHHHHHHHHHHHHHHHHHHHHHHHHHHHHHHHHHHHHHHHHHHHHHHHHHHHHHHHHHHHHHHHHHHHHHHHHHHHHTT-HHHHHHHHHHHHHHHHHHHHHHHH-HHHHSTTTS-SSTTPPP-HHHHHHHHHHHHHHHHHHHHHHHHHHHHHHHHHHHHHHHHHHHHHHHHHHHHHHHS-HHHHHHHHHHHHHHHHHHHHHHHHHHH-